Protein AF-A0A971G4X7-F1 (afdb_monomer_lite)

Secondary structure (DSSP, 8-state):
--EEE-TTS-EEE--SSS----PPPPHHHHHHHHHHTS-------HHHHHHHHHHHHHH---EEEE-TTS-EEEESS-PEE-SSSEE-SS-EEEGGGG-S--GGG--TT-SS-EEHHHHHHHHT--TT-STTS-EETTT-PPPBT--EEEEETTEEEEEEE-TTS-EEETTS-EES-EEEEEEPPPPPP-----

Structure (mmCIF, N/CA/C/O backbone):
data_AF-A0A971G4X7-F1
#
_entry.id   AF-A0A971G4X7-F1
#
loop_
_atom_site.group_PDB
_atom_site.id
_atom_site.type_symbol
_atom_site.label_atom_id
_atom_site.label_alt_id
_atom_site.label_comp_id
_ato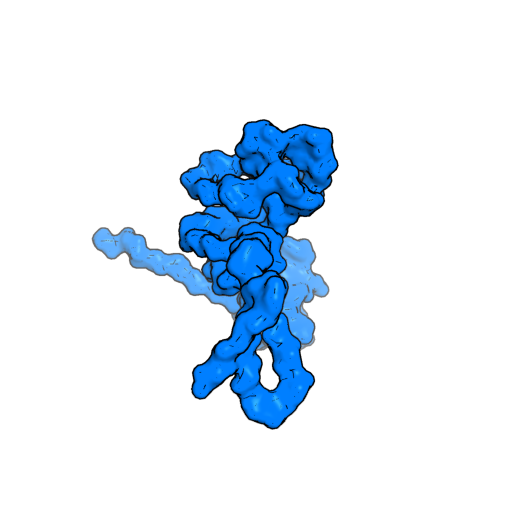m_site.label_asym_id
_atom_site.label_entity_id
_atom_site.label_seq_id
_atom_site.pdbx_PDB_ins_code
_atom_site.Cartn_x
_atom_site.Cartn_y
_atom_site.Cartn_z
_atom_site.occupancy
_atom_site.B_iso_or_equiv
_atom_site.auth_seq_id
_atom_site.auth_comp_id
_atom_site.auth_asym_id
_atom_site.auth_atom_id
_atom_site.pdbx_PDB_model_num
ATOM 1 N N . MET A 1 1 ? -50.619 8.831 -12.452 1.00 45.66 1 MET A N 1
ATOM 2 C CA . MET A 1 1 ? -49.423 8.294 -11.766 1.00 45.66 1 MET A CA 1
ATOM 3 C C . MET A 1 1 ? -49.951 7.969 -10.399 1.00 45.66 1 MET A C 1
ATOM 5 O O . MET A 1 1 ? -50.239 8.897 -9.652 1.00 45.66 1 MET A O 1
ATOM 9 N N . ASP A 1 2 ? -50.239 6.698 -10.156 1.00 36.94 2 ASP A N 1
ATOM 10 C CA . ASP A 1 2 ? -51.142 6.346 -9.068 1.00 36.94 2 ASP A CA 1
ATOM 11 C C . ASP A 1 2 ? -50.342 5.594 -8.009 1.00 36.94 2 ASP A C 1
ATOM 13 O O . ASP A 1 2 ? -49.726 4.563 -8.291 1.00 36.94 2 ASP A O 1
ATOM 17 N N . TYR A 1 3 ? -50.300 6.185 -6.818 1.00 39.28 3 TYR A N 1
ATOM 18 C CA . TYR A 1 3 ? -49.652 5.643 -5.632 1.00 39.28 3 TYR A CA 1
ATOM 19 C C . TYR A 1 3 ? -50.724 4.989 -4.777 1.00 39.28 3 TYR A C 1
ATOM 21 O O . TYR A 1 3 ? -51.774 5.590 -4.541 1.00 39.28 3 TYR A O 1
ATOM 29 N N . TYR A 1 4 ? -50.450 3.792 -4.273 1.00 46.03 4 TYR A N 1
ATOM 30 C CA . TYR A 1 4 ? -51.310 3.176 -3.273 1.00 46.03 4 TYR A CA 1
ATOM 31 C C . TYR A 1 4 ? -50.449 2.629 -2.140 1.00 46.03 4 TYR A C 1
ATOM 33 O O . TYR A 1 4 ? -49.376 2.065 -2.374 1.00 46.03 4 TYR A O 1
ATOM 41 N N . LEU A 1 5 ? -50.936 2.839 -0.922 1.00 35.22 5 LEU A N 1
ATOM 42 C CA . LEU A 1 5 ? -50.384 2.302 0.314 1.00 35.22 5 LEU A CA 1
ATOM 43 C C . LEU A 1 5 ? -51.065 0.965 0.597 1.00 35.22 5 LEU A C 1
ATOM 45 O O . LEU A 1 5 ? -52.284 0.857 0.457 1.00 35.22 5 LEU A O 1
ATOM 49 N N . THR A 1 6 ? -50.294 -0.045 0.984 1.00 50.28 6 THR A N 1
ATOM 50 C CA . THR A 1 6 ? -50.858 -1.266 1.571 1.00 50.28 6 THR A CA 1
ATOM 51 C C . THR A 1 6 ? -50.938 -1.120 3.091 1.00 50.28 6 THR A C 1
ATOM 53 O O . THR A 1 6 ? -50.237 -0.294 3.677 1.00 50.28 6 THR A O 1
ATOM 56 N N . ASP A 1 7 ? -51.768 -1.939 3.745 1.00 42.44 7 ASP A N 1
ATOM 57 C CA . ASP A 1 7 ? -52.032 -1.883 5.197 1.00 42.44 7 ASP A CA 1
ATOM 58 C C . ASP A 1 7 ? -50.783 -2.090 6.090 1.00 42.44 7 ASP A C 1
ATOM 60 O O . ASP A 1 7 ? -50.856 -1.917 7.304 1.00 42.44 7 ASP A O 1
ATOM 64 N N . GLY A 1 8 ? -49.629 -2.433 5.502 1.00 48.72 8 GLY A N 1
ATOM 65 C CA . GLY A 1 8 ? -48.328 -2.526 6.175 1.00 48.72 8 GLY A CA 1
ATOM 66 C C . GLY A 1 8 ? -47.447 -1.270 6.092 1.00 48.72 8 GLY A C 1
ATOM 67 O O . GLY A 1 8 ? -46.357 -1.281 6.651 1.00 48.72 8 GLY A O 1
ATOM 68 N N . GLY A 1 9 ? -47.883 -0.203 5.410 1.00 44.03 9 GLY A N 1
ATOM 69 C CA . GLY A 1 9 ? -47.123 1.049 5.267 1.00 44.03 9 GLY A CA 1
ATOM 70 C C . GLY A 1 9 ? -46.172 1.113 4.064 1.00 44.03 9 GLY A C 1
ATOM 71 O O . GLY A 1 9 ? -45.509 2.131 3.870 1.00 44.03 9 GLY A O 1
ATOM 72 N N . ASP A 1 10 ? -46.139 0.077 3.224 1.00 40.72 10 ASP A N 1
ATOM 73 C CA . ASP A 1 10 ? -45.293 0.048 2.031 1.00 40.72 10 ASP A CA 1
ATOM 74 C C . ASP A 1 10 ? -45.951 0.789 0.856 1.00 40.72 10 ASP A C 1
ATOM 76 O O . ASP A 1 10 ? -47.128 0.590 0.533 1.00 40.72 10 ASP A O 1
ATOM 80 N N . MET A 1 11 ? -45.165 1.634 0.183 1.00 37.88 11 MET A N 1
ATOM 81 C CA . MET A 1 11 ? -45.590 2.444 -0.959 1.00 37.88 11 MET A CA 1
ATOM 82 C C . MET A 1 11 ? -45.021 1.863 -2.259 1.00 37.88 11 MET A C 1
ATOM 84 O O . MET A 1 11 ? -43.808 1.720 -2.403 1.00 37.88 11 MET A O 1
ATOM 88 N N . PHE A 1 12 ? -45.891 1.544 -3.224 1.00 43.78 12 PHE A N 1
ATOM 89 C CA . PHE A 1 12 ? -45.495 0.932 -4.499 1.00 43.78 12 PHE A CA 1
ATOM 90 C C . PHE A 1 12 ? -45.880 1.789 -5.713 1.00 43.78 12 PHE A C 1
ATOM 92 O O . PHE A 1 12 ? -46.968 2.362 -5.775 1.00 43.78 12 PHE A O 1
ATOM 99 N N . LEU A 1 13 ? -44.996 1.815 -6.718 1.00 38.84 13 LEU A N 1
ATOM 100 C CA . LEU A 1 13 ? -45.222 2.420 -8.035 1.00 38.84 13 LEU A CA 1
ATOM 101 C C . LEU A 1 13 ? -45.639 1.348 -9.051 1.00 38.84 13 LEU A C 1
ATOM 103 O O . LEU A 1 13 ? -44.907 0.385 -9.282 1.00 38.84 13 LEU A O 1
ATOM 107 N N . ARG A 1 14 ? -46.780 1.534 -9.725 1.00 39.34 14 ARG A N 1
ATOM 108 C CA . ARG A 1 14 ? -47.128 0.748 -10.921 1.00 39.34 14 ARG A CA 1
ATOM 109 C C . ARG A 1 14 ? -46.607 1.452 -12.176 1.00 39.34 14 ARG A C 1
ATOM 111 O O . ARG A 1 14 ? -47.155 2.475 -12.576 1.00 39.34 14 ARG A O 1
ATOM 118 N N . TYR A 1 15 ? -45.601 0.869 -12.829 1.00 35.56 15 TYR A N 1
ATOM 119 C CA . TYR A 1 15 ? -45.271 1.171 -14.226 1.00 35.56 15 TYR A CA 1
ATOM 120 C C . TYR A 1 15 ? -45.733 0.024 -15.129 1.00 35.56 15 TYR A C 1
ATOM 122 O O . TYR A 1 15 ? -45.578 -1.152 -14.802 1.00 35.56 15 TYR A O 1
ATOM 130 N N . GLY A 1 16 ? -46.369 0.384 -16.244 1.00 37.78 16 GLY A N 1
ATOM 131 C CA . GLY A 1 16 ? -46.977 -0.544 -17.190 1.00 37.78 16 GLY A CA 1
ATOM 132 C C . GLY A 1 16 ? -45.985 -1.517 -17.835 1.00 37.78 16 GLY A C 1
ATOM 133 O O . GLY A 1 16 ? -44.851 -1.169 -18.147 1.00 37.78 16 GLY A O 1
ATOM 134 N N . THR A 1 17 ? -46.499 -2.734 -18.044 1.00 41.03 17 THR A N 1
ATOM 135 C CA . THR A 1 17 ? -45.993 -3.845 -18.873 1.00 41.03 17 THR A CA 1
ATOM 136 C C . THR A 1 17 ? -44.634 -4.448 -18.518 1.00 41.03 17 THR A C 1
ATOM 138 O O . THR A 1 17 ? -43.780 -4.628 -19.374 1.00 41.03 17 THR A O 1
ATOM 141 N N . ALA A 1 18 ? -44.477 -4.860 -17.264 1.00 38.00 18 ALA A N 1
ATOM 142 C CA . ALA A 1 18 ? -43.989 -6.189 -16.878 1.00 38.00 18 ALA A CA 1
ATOM 143 C C . ALA A 1 18 ? -44.116 -6.290 -15.355 1.00 38.00 18 ALA A C 1
ATOM 145 O O . ALA A 1 18 ? -43.752 -5.352 -14.653 1.00 38.00 18 ALA A O 1
ATOM 146 N N . ASN A 1 19 ? -44.623 -7.409 -14.834 1.00 40.12 19 ASN A N 1
ATOM 147 C CA . ASN A 1 19 ? -44.675 -7.682 -13.394 1.00 40.12 19 ASN A CA 1
ATOM 148 C C . ASN A 1 19 ? -43.250 -7.829 -12.820 1.00 40.12 19 ASN A C 1
ATOM 150 O O . ASN A 1 19 ? -42.798 -8.933 -12.535 1.00 40.12 19 ASN A O 1
ATOM 154 N N . LYS A 1 20 ? -42.526 -6.722 -12.660 1.00 38.62 20 LYS A N 1
ATOM 155 C CA . LYS A 1 20 ? -41.380 -6.616 -11.761 1.00 38.62 20 LYS A CA 1
ATOM 156 C C . LYS A 1 20 ? -41.824 -5.764 -10.586 1.00 38.62 20 LYS A C 1
ATOM 158 O O . LYS A 1 20 ? -41.821 -4.540 -10.646 1.00 38.62 20 LYS A O 1
ATOM 163 N N . THR A 1 21 ? -42.247 -6.435 -9.526 1.00 35.88 21 THR A N 1
ATOM 164 C CA . THR A 1 21 ? -42.371 -5.845 -8.196 1.00 35.88 21 THR A CA 1
ATOM 165 C C . THR A 1 21 ? -40.978 -5.398 -7.764 1.00 35.88 21 THR A C 1
ATOM 167 O O . THR A 1 21 ? -40.143 -6.215 -7.387 1.00 35.88 21 THR A O 1
ATOM 170 N N . VAL A 1 22 ? -40.693 -4.102 -7.878 1.00 41.09 22 VAL A N 1
ATOM 171 C CA . VAL A 1 22 ? -39.488 -3.505 -7.298 1.00 41.09 22 VAL A CA 1
ATOM 172 C C . VAL A 1 22 ? -39.852 -3.104 -5.875 1.00 41.09 22 VAL A C 1
ATOM 174 O O . VAL A 1 22 ? -40.684 -2.221 -5.673 1.00 41.09 22 VAL A O 1
ATOM 177 N N . ARG A 1 23 ? -39.285 -3.798 -4.886 1.00 42.28 23 ARG A N 1
ATOM 178 C CA . ARG A 1 23 ? -39.417 -3.417 -3.477 1.00 42.28 23 ARG A CA 1
ATOM 179 C C . ARG A 1 23 ? -38.621 -2.126 -3.280 1.00 42.28 23 ARG A C 1
ATOM 181 O O . ARG A 1 23 ? -37.425 -2.106 -3.566 1.00 42.28 23 ARG A O 1
ATOM 188 N N . MET A 1 24 ? -39.279 -1.048 -2.864 1.00 42.00 24 MET A N 1
ATOM 189 C CA . MET A 1 24 ? -38.578 0.163 -2.442 1.00 42.00 24 MET A CA 1
ATOM 190 C C . MET A 1 24 ? -37.960 -0.131 -1.073 1.00 42.00 24 MET A C 1
ATOM 192 O O . MET A 1 24 ? -38.686 -0.485 -0.150 1.00 42.00 24 MET A O 1
ATOM 196 N N . ALA A 1 25 ? -36.632 -0.074 -0.965 1.00 45.88 25 ALA A N 1
ATOM 197 C CA . ALA A 1 25 ? -35.942 -0.261 0.311 1.00 45.88 25 ALA A CA 1
ATOM 198 C C . ALA A 1 25 ? -36.354 0.847 1.295 1.00 45.88 25 ALA A C 1
ATOM 200 O O . ALA A 1 25 ? -36.496 2.007 0.891 1.00 45.88 25 ALA A O 1
ATOM 201 N N . HIS A 1 26 ? -36.552 0.496 2.568 1.00 48.12 26 HIS A N 1
ATOM 202 C CA . HIS A 1 26 ? -36.865 1.479 3.609 1.00 48.12 26 HIS A CA 1
ATOM 203 C C . HIS A 1 26 ? -35.695 2.452 3.798 1.00 48.12 26 HIS A C 1
ATOM 205 O O . HIS A 1 26 ? -34.537 2.083 3.612 1.00 48.12 26 HIS A O 1
ATOM 211 N N . ALA A 1 27 ? -35.984 3.692 4.209 1.00 42.19 27 ALA A N 1
ATOM 212 C CA . ALA A 1 27 ? -34.956 4.706 4.457 1.00 42.19 27 ALA A CA 1
ATOM 213 C C . ALA A 1 27 ? -33.863 4.205 5.417 1.00 42.19 27 ALA A C 1
ATOM 215 O O . ALA A 1 27 ? -32.690 4.482 5.193 1.00 42.19 27 ALA A O 1
ATOM 216 N N . ASP A 1 28 ? -34.235 3.398 6.410 1.00 40.03 28 ASP A N 1
ATOM 217 C CA . ASP A 1 28 ? -33.303 2.834 7.385 1.00 40.03 28 ASP A CA 1
ATOM 218 C C . ASP A 1 28 ? -32.416 1.736 6.781 1.00 40.03 28 ASP A C 1
ATOM 220 O O . ASP A 1 28 ? -31.230 1.693 7.076 1.00 40.03 28 ASP A O 1
ATOM 224 N N . GLU A 1 29 ? -32.937 0.911 5.866 1.00 42.66 29 GLU A N 1
ATOM 225 C CA . GLU A 1 29 ? -32.141 -0.074 5.113 1.00 42.66 29 GLU A CA 1
ATOM 226 C C . GLU A 1 29 ? -31.193 0.615 4.120 1.00 42.66 29 GLU A C 1
ATOM 228 O O . GLU A 1 29 ? -30.086 0.143 3.872 1.00 42.66 29 GLU A O 1
ATOM 233 N N . VAL A 1 30 ? -31.603 1.760 3.563 1.00 45.56 30 VAL A N 1
ATOM 234 C CA . VAL A 1 30 ? -30.756 2.595 2.701 1.00 45.56 30 VAL A CA 1
ATOM 235 C C . VAL A 1 30 ? -29.665 3.285 3.519 1.00 45.56 30 VAL A C 1
ATOM 237 O O . VAL A 1 30 ? -28.519 3.320 3.083 1.00 45.56 30 VAL A O 1
ATOM 240 N N . ILE A 1 31 ? -29.986 3.801 4.707 1.00 43.78 31 ILE A N 1
ATOM 241 C CA . ILE A 1 31 ? -29.017 4.418 5.621 1.00 43.78 31 ILE A CA 1
ATOM 242 C C . ILE A 1 31 ? -28.040 3.365 6.151 1.00 43.78 31 ILE A C 1
ATOM 244 O O . ILE A 1 31 ? -26.836 3.596 6.113 1.00 43.78 31 ILE A O 1
ATOM 248 N N . ASP A 1 32 ? -28.521 2.191 6.555 1.00 42.38 32 ASP A N 1
ATOM 249 C CA . ASP A 1 32 ? -27.686 1.063 6.969 1.00 42.38 32 ASP A CA 1
ATOM 250 C C . ASP A 1 32 ? -26.797 0.581 5.813 1.00 42.38 32 ASP A C 1
ATOM 252 O O . ASP A 1 32 ? -25.598 0.413 5.989 1.00 42.38 32 ASP A O 1
ATOM 256 N N . ALA A 1 33 ? -27.308 0.504 4.581 1.00 42.12 33 ALA A N 1
ATOM 257 C CA . ALA A 1 33 ? -26.494 0.205 3.400 1.00 42.12 33 ALA A CA 1
ATOM 258 C C . ALA A 1 33 ? -25.455 1.301 3.074 1.00 42.12 33 ALA A C 1
ATOM 260 O O . ALA A 1 33 ? -24.359 0.981 2.604 1.00 42.12 33 ALA A O 1
ATOM 261 N N . ILE A 1 34 ? -25.759 2.577 3.340 1.00 40.50 34 ILE A N 1
ATOM 262 C CA . ILE A 1 34 ? -24.825 3.709 3.198 1.00 40.50 34 ILE A CA 1
ATOM 263 C C . ILE A 1 34 ? -23.730 3.653 4.271 1.00 40.50 34 ILE A C 1
ATOM 265 O O . ILE A 1 34 ? -22.564 3.900 3.968 1.00 40.50 34 ILE A O 1
ATOM 269 N N . ILE A 1 35 ? -24.089 3.318 5.511 1.00 41.00 35 ILE A N 1
ATOM 270 C CA . ILE A 1 35 ? -23.164 3.263 6.649 1.00 41.00 35 ILE A CA 1
ATOM 271 C C . ILE A 1 35 ? -22.341 1.961 6.626 1.00 41.00 35 ILE A C 1
ATOM 273 O O . ILE A 1 35 ? -21.151 1.973 6.950 1.00 41.00 35 ILE A O 1
ATOM 277 N N . HIS A 1 36 ? -22.931 0.840 6.201 1.00 42.59 36 HIS A N 1
ATOM 278 C CA . HIS A 1 36 ? -22.363 -0.499 6.369 1.00 42.59 36 HIS A CA 1
ATOM 279 C C . HIS A 1 36 ? -21.965 -1.228 5.079 1.00 42.59 36 HIS A C 1
ATOM 281 O O . HIS A 1 36 ? -21.034 -2.032 5.159 1.00 42.59 36 HIS A O 1
ATOM 287 N N . GLY A 1 37 ? -22.486 -0.886 3.892 1.00 49.00 37 GLY A N 1
ATOM 288 C CA . GLY A 1 37 ? -21.835 -1.258 2.628 1.00 49.00 37 GLY A CA 1
ATOM 289 C C . GLY A 1 37 ? -22.717 -1.808 1.509 1.00 49.00 37 GLY A C 1
ATOM 290 O O . GLY A 1 37 ? -22.726 -3.008 1.248 1.00 49.00 37 GLY A O 1
ATOM 291 N N . ILE A 1 38 ? -23.245 -0.905 0.684 1.00 38.34 38 ILE A N 1
ATOM 292 C CA . ILE A 1 38 ? -23.284 -1.110 -0.768 1.00 38.34 38 ILE A CA 1
ATOM 293 C C . ILE A 1 38 ? -22.241 -0.162 -1.373 1.00 38.34 38 ILE A C 1
ATOM 295 O O . ILE A 1 38 ? -22.460 1.034 -1.548 1.00 38.34 38 ILE A O 1
ATOM 299 N N . THR A 1 39 ? -21.062 -0.729 -1.650 1.00 35.84 39 THR A N 1
ATOM 300 C CA . THR A 1 39 ? -19.833 -0.079 -2.154 1.00 35.84 39 THR A CA 1
ATOM 301 C C . THR A 1 39 ? -19.212 0.965 -1.221 1.00 35.84 39 THR A C 1
ATOM 303 O O . THR A 1 39 ? -19.233 2.167 -1.476 1.00 35.84 39 THR A O 1
ATOM 306 N N . ARG A 1 40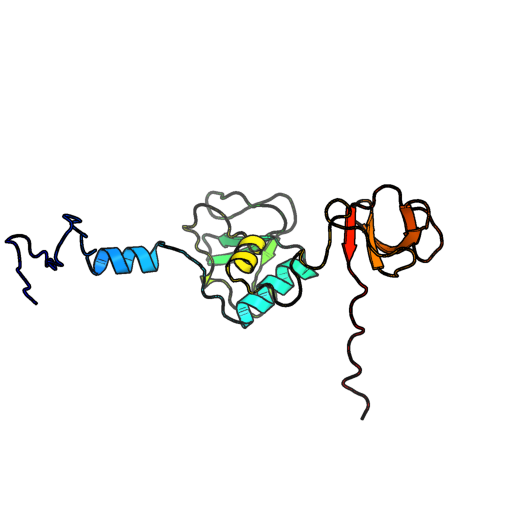 ? -18.533 0.479 -0.175 1.00 40.53 40 ARG A N 1
ATOM 307 C CA . ARG A 1 40 ? -17.457 1.220 0.496 1.00 40.53 40 ARG A CA 1
ATOM 308 C C . ARG A 1 40 ? -16.316 1.488 -0.499 1.00 40.53 40 ARG A C 1
ATOM 310 O O . ARG A 1 40 ? -15.317 0.783 -0.500 1.00 40.53 40 ARG A O 1
ATOM 317 N N . ARG A 1 41 ? -16.431 2.511 -1.343 1.00 44.38 41 ARG A N 1
ATOM 318 C CA . ARG A 1 41 ? -15.243 3.313 -1.648 1.00 44.38 41 ARG A CA 1
ATOM 319 C C . ARG A 1 41 ? -15.184 4.325 -0.517 1.00 44.38 41 ARG A C 1
ATOM 321 O O . ARG A 1 41 ? -16.092 5.158 -0.457 1.00 44.38 41 ARG A O 1
ATOM 328 N N . PRO A 1 42 ? -14.203 4.278 0.399 1.00 48.25 42 PRO A N 1
ATOM 329 C CA . PRO A 1 42 ? -13.948 5.452 1.211 1.00 48.25 42 PRO A CA 1
ATOM 330 C C . PRO A 1 42 ? -13.780 6.600 0.214 1.00 48.25 42 PRO A C 1
ATOM 332 O O . PRO A 1 42 ? -12.958 6.505 -0.701 1.00 48.25 42 PRO A O 1
ATOM 335 N N . ARG A 1 43 ? -14.610 7.644 0.302 1.00 59.78 43 ARG A N 1
ATOM 336 C CA . ARG A 1 43 ? -14.301 8.889 -0.403 1.00 59.78 43 ARG A CA 1
ATOM 337 C C . ARG A 1 43 ? -13.085 9.453 0.312 1.00 59.78 43 ARG A C 1
ATOM 339 O O . ARG A 1 43 ? -13.231 10.192 1.277 1.00 59.78 43 ARG A O 1
ATOM 346 N N . LEU A 1 44 ? -11.911 8.993 -0.104 1.00 75.00 44 LEU A N 1
ATOM 347 C CA . LEU A 1 44 ? -10.653 9.492 0.408 1.00 75.00 44 LEU A CA 1
ATOM 348 C C . LEU A 1 44 ? -10.566 10.970 0.045 1.00 75.00 44 LEU A C 1
ATOM 350 O O . LEU A 1 44 ? -10.872 11.354 -1.089 1.00 75.00 44 LEU A O 1
ATOM 354 N N . THR A 1 45 ? -10.161 11.792 1.003 1.00 81.88 45 THR A N 1
ATOM 355 C CA . THR A 1 45 ? -9.758 13.164 0.697 1.00 81.88 45 THR A CA 1
ATOM 356 C C . THR A 1 45 ? -8.428 13.150 -0.063 1.00 81.88 45 THR A C 1
ATOM 358 O O . THR A 1 45 ? -7.686 12.168 -0.007 1.00 81.88 45 THR A O 1
ATOM 361 N N . GLU A 1 46 ? -8.100 14.234 -0.768 1.00 74.31 46 GLU A N 1
ATOM 362 C CA . GLU A 1 46 ? -6.806 14.369 -1.462 1.00 74.31 46 GLU A CA 1
ATOM 363 C C . GLU A 1 46 ? -5.624 14.215 -0.493 1.00 74.31 46 GLU A C 1
ATOM 365 O O . GLU A 1 46 ? -4.662 13.511 -0.784 1.00 74.31 46 GLU A O 1
ATOM 370 N N . GLU A 1 47 ? -5.736 14.763 0.717 1.00 79.56 47 GLU A N 1
ATOM 371 C CA . GLU A 1 47 ? -4.725 14.605 1.769 1.00 79.56 47 GLU A CA 1
ATOM 372 C C . GLU A 1 47 ? -4.546 13.137 2.185 1.00 79.56 47 GLU A C 1
ATOM 374 O O . GLU A 1 47 ? -3.420 12.660 2.328 1.00 79.56 47 GLU A O 1
ATOM 379 N N . GLN A 1 48 ? -5.646 12.391 2.339 1.00 86.25 48 GLN A N 1
ATOM 380 C CA . GLN A 1 48 ? -5.593 10.962 2.656 1.00 86.25 48 GLN A CA 1
ATOM 381 C C . GLN A 1 48 ? -4.980 10.160 1.510 1.00 86.25 48 GLN A C 1
ATOM 383 O O . GLN A 1 48 ? -4.187 9.255 1.753 1.00 86.25 48 GLN A O 1
ATOM 388 N N . ILE A 1 49 ? -5.302 10.512 0.265 1.00 82.44 49 ILE A N 1
ATOM 389 C CA . ILE A 1 49 ? -4.689 9.923 -0.926 1.00 82.44 49 ILE A CA 1
ATOM 390 C C . ILE A 1 49 ? -3.175 10.142 -0.906 1.00 82.44 49 ILE A C 1
ATOM 392 O O . ILE A 1 49 ? -2.425 9.178 -1.049 1.00 82.44 49 ILE A O 1
ATOM 396 N N . LEU A 1 50 ? -2.712 11.373 -0.683 1.00 82.50 50 LEU A N 1
ATOM 397 C CA . LEU A 1 50 ? -1.286 11.702 -0.616 1.00 82.50 50 LEU A CA 1
ATOM 398 C C . LEU A 1 50 ? -0.579 10.942 0.512 1.00 82.50 50 LEU A C 1
ATOM 400 O O . LEU A 1 50 ? 0.473 10.343 0.286 1.00 82.50 50 LEU A O 1
ATOM 404 N N . ALA A 1 51 ? -1.174 10.903 1.706 1.00 85.19 51 ALA A N 1
ATOM 405 C CA . ALA A 1 51 ? -0.604 10.210 2.858 1.00 85.19 51 ALA A CA 1
ATOM 406 C C . ALA A 1 51 ? -0.494 8.697 2.628 1.00 85.19 51 ALA A C 1
ATOM 408 O O . ALA A 1 51 ? 0.555 8.102 2.874 1.00 85.19 51 ALA A O 1
ATOM 409 N N . LEU A 1 52 ? -1.553 8.069 2.116 1.00 87.69 52 LEU A N 1
ATOM 410 C CA . LEU A 1 52 ? -1.560 6.639 1.820 1.00 87.69 52 LEU A CA 1
ATOM 411 C C . LEU A 1 52 ? -0.603 6.297 0.666 1.00 87.69 52 LEU A C 1
ATOM 413 O O . LEU A 1 52 ? 0.134 5.316 0.764 1.00 87.69 52 LEU A O 1
ATOM 417 N N . ASN A 1 53 ? -0.540 7.125 -0.382 1.00 85.44 53 ASN A N 1
ATOM 418 C CA . ASN A 1 53 ? 0.443 6.974 -1.459 1.00 85.44 53 ASN A CA 1
ATOM 419 C C . ASN A 1 53 ? 1.877 7.053 -0.928 1.00 85.44 53 ASN A C 1
ATOM 421 O O . ASN A 1 53 ? 2.708 6.214 -1.271 1.00 85.44 53 ASN A O 1
ATOM 425 N N . ALA A 1 54 ? 2.175 8.018 -0.058 1.00 82.81 54 ALA A N 1
ATOM 426 C CA . ALA A 1 54 ? 3.491 8.156 0.550 1.00 82.81 54 ALA A CA 1
ATOM 427 C C . ALA A 1 54 ? 3.839 6.963 1.463 1.00 82.81 54 ALA A C 1
ATOM 429 O O . ALA A 1 54 ? 4.957 6.447 1.388 1.00 82.81 54 ALA A O 1
ATOM 430 N N . ALA A 1 55 ? 2.879 6.477 2.260 1.00 84.81 55 ALA A N 1
ATOM 431 C CA . ALA A 1 55 ? 3.031 5.285 3.099 1.00 84.81 55 ALA A CA 1
ATOM 432 C C . ALA A 1 55 ? 3.414 4.043 2.273 1.00 84.81 55 ALA A C 1
ATOM 434 O O . ALA A 1 55 ? 4.327 3.298 2.641 1.00 84.81 55 ALA A O 1
ATOM 435 N N . VAL A 1 56 ? 2.761 3.854 1.123 1.00 87.19 56 VAL A N 1
ATOM 436 C CA . VAL A 1 56 ? 3.055 2.754 0.196 1.00 87.19 56 VAL A CA 1
ATOM 437 C C . VAL A 1 56 ? 4.405 2.960 -0.496 1.00 87.19 56 VAL A C 1
ATOM 439 O O . VAL A 1 56 ? 5.250 2.067 -0.466 1.00 87.19 56 VAL A O 1
ATOM 442 N N . LYS A 1 57 ? 4.625 4.128 -1.112 1.00 82.31 57 LYS A N 1
ATOM 443 C CA . LYS A 1 57 ? 5.753 4.384 -2.023 1.00 82.31 57 LYS A CA 1
ATOM 444 C C . LYS A 1 57 ? 7.100 4.464 -1.312 1.00 82.31 57 LYS A C 1
ATOM 446 O O . LYS A 1 57 ? 8.073 3.895 -1.797 1.00 82.31 57 LYS A O 1
ATOM 451 N N . TRP A 1 58 ? 7.167 5.162 -0.182 1.00 79.44 58 TRP A N 1
ATOM 452 C CA . TRP A 1 58 ? 8.440 5.456 0.483 1.00 79.44 58 TRP A CA 1
ATOM 453 C C . TRP A 1 58 ? 8.781 4.459 1.585 1.00 79.44 58 TRP A C 1
ATOM 455 O O . TRP A 1 58 ? 9.954 4.201 1.840 1.00 79.44 58 TRP A O 1
ATOM 465 N N . PHE A 1 59 ? 7.763 3.876 2.218 1.00 78.00 59 PHE A N 1
ATOM 466 C CA . PHE A 1 59 ? 7.946 3.031 3.399 1.00 78.00 59 PHE A CA 1
ATOM 467 C C . PHE A 1 59 ? 7.508 1.574 3.188 1.00 78.00 59 PHE A C 1
ATOM 469 O O . PHE A 1 59 ? 7.760 0.720 4.043 1.00 78.00 59 PHE A O 1
ATOM 476 N N . GLY A 1 60 ? 6.875 1.262 2.052 1.00 83.44 60 GLY A N 1
ATOM 477 C CA . GLY A 1 60 ? 6.441 -0.093 1.715 1.00 83.44 60 GLY A CA 1
ATOM 478 C C . GLY A 1 60 ? 5.279 -0.605 2.569 1.00 83.44 60 GLY A C 1
ATOM 479 O O . GLY A 1 60 ? 5.075 -1.819 2.648 1.00 83.44 60 GLY A O 1
ATOM 480 N N . PHE A 1 61 ? 4.532 0.283 3.230 1.00 89.31 61 PHE A N 1
ATOM 481 C CA . PHE A 1 61 ? 3.372 -0.110 4.021 1.00 89.31 61 PHE A CA 1
ATOM 482 C C . PHE A 1 61 ? 2.204 -0.488 3.116 1.00 89.31 61 PHE A C 1
ATOM 484 O O . PHE A 1 61 ? 1.896 0.201 2.150 1.00 89.31 61 PHE A O 1
ATOM 491 N N . LYS A 1 62 ? 1.545 -1.597 3.439 1.00 91.38 62 LYS A N 1
ATOM 492 C CA . LYS A 1 62 ? 0.432 -2.150 2.654 1.00 91.38 62 LYS A CA 1
ATOM 493 C C . LYS A 1 62 ? -0.865 -2.201 3.445 1.00 91.38 62 LYS A C 1
ATOM 495 O O . LYS A 1 62 ? -1.933 -2.268 2.849 1.00 91.38 62 LYS A O 1
ATOM 500 N N . TRP A 1 63 ? -0.763 -2.155 4.769 1.00 94.19 63 TRP A N 1
ATOM 501 C CA . TRP A 1 63 ? -1.882 -2.376 5.668 1.00 94.19 63 TRP A CA 1
ATOM 502 C C . TRP A 1 63 ? -2.010 -1.232 6.660 1.00 94.19 63 TRP A C 1
ATOM 504 O O . TRP A 1 63 ? -1.002 -0.732 7.161 1.00 94.19 63 TRP A O 1
ATOM 514 N N . LEU A 1 64 ? -3.248 -0.848 6.950 1.00 94.44 64 LEU A N 1
ATOM 515 C CA . LEU A 1 64 ? -3.602 0.124 7.977 1.00 94.44 64 LEU A CA 1
ATOM 516 C C . LEU A 1 64 ? -4.565 -0.537 8.965 1.00 94.44 64 LEU A C 1
ATOM 518 O O . LEU A 1 64 ? -5.486 -1.248 8.562 1.00 94.44 64 LEU A O 1
ATOM 522 N N . VAL A 1 65 ? -4.349 -0.313 10.256 1.00 94.12 65 VAL A N 1
ATOM 523 C CA . VAL A 1 65 ? -5.181 -0.865 11.333 1.00 94.12 65 VAL A CA 1
ATOM 524 C C . VAL A 1 65 ? -5.391 0.151 12.439 1.00 94.12 65 VAL A C 1
ATOM 526 O O . VAL A 1 65 ? -4.573 1.053 12.615 1.00 94.12 65 VAL A O 1
ATOM 529 N N . LYS A 1 66 ? -6.462 -0.039 13.210 1.00 93.75 66 LYS A N 1
ATOM 530 C CA . LYS A 1 66 ? -6.685 0.640 14.484 1.00 93.75 66 LYS A CA 1
ATOM 531 C C . LYS A 1 66 ? -6.732 -0.388 15.609 1.00 93.75 66 LYS A C 1
ATOM 533 O O . LYS A 1 66 ? -7.504 -1.346 15.539 1.00 93.75 66 LYS A O 1
ATOM 538 N 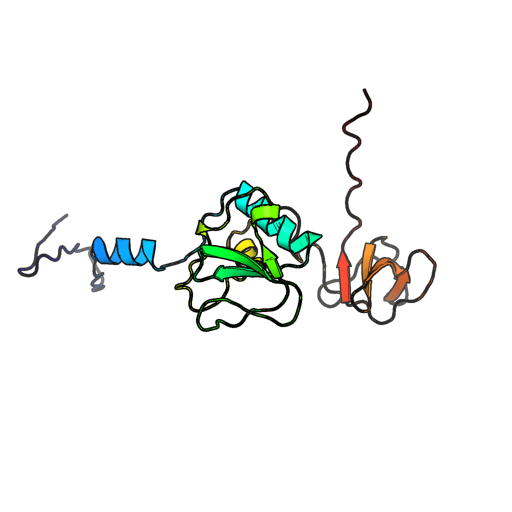N . ASP A 1 67 ? -5.896 -0.190 16.618 1.00 92.12 67 ASP A N 1
ATOM 539 C CA . ASP A 1 67 ? -5.855 -0.995 17.835 1.00 92.12 67 ASP A CA 1
ATOM 540 C C . ASP A 1 67 ? -6.988 -0.612 18.793 1.00 92.12 67 ASP A C 1
ATOM 542 O O . ASP A 1 67 ? -7.594 0.453 18.691 1.00 92.12 67 ASP A O 1
ATOM 546 N N . LYS A 1 68 ? -7.257 -1.466 19.786 1.00 91.06 68 LYS A N 1
ATOM 547 C CA . LYS A 1 68 ? -8.296 -1.215 20.799 1.00 91.06 68 LYS A CA 1
ATOM 548 C C . LYS A 1 68 ? -8.006 0.014 21.672 1.00 91.06 68 LYS A C 1
ATOM 550 O O . LYS A 1 68 ? -8.910 0.536 22.312 1.00 91.06 68 LYS A O 1
ATOM 555 N N . CYS A 1 69 ? -6.750 0.460 21.721 1.00 90.25 69 CYS A N 1
ATOM 556 C CA . CYS A 1 69 ? -6.326 1.688 22.394 1.00 90.25 69 CYS A CA 1
ATOM 557 C C . CYS A 1 69 ? -6.442 2.944 21.513 1.00 90.25 69 CYS A C 1
ATOM 559 O O . CYS A 1 69 ? -5.845 3.961 21.849 1.00 90.25 69 CYS A O 1
ATOM 561 N N . GLU A 1 70 ? -7.167 2.871 20.392 1.00 89.00 70 GLU A N 1
ATOM 562 C CA . GLU A 1 70 ? -7.346 3.944 19.399 1.00 89.00 70 GLU A CA 1
ATOM 563 C C . GLU A 1 70 ? -6.076 4.337 18.624 1.00 89.00 70 GLU A C 1
ATOM 565 O O . GLU A 1 70 ? -6.115 5.229 17.778 1.00 89.00 70 GLU A O 1
ATOM 570 N N . SER A 1 71 ? -4.956 3.644 18.844 1.00 89.31 71 SER A N 1
ATOM 571 C CA . SER A 1 71 ? -3.734 3.835 18.060 1.00 89.31 71 SER A CA 1
ATOM 572 C C . SER A 1 71 ? -3.915 3.322 16.637 1.00 89.31 71 SER A C 1
ATOM 574 O O . SER A 1 71 ? -4.451 2.234 16.423 1.00 89.31 71 SER A O 1
ATOM 576 N N . VAL A 1 72 ? -3.440 4.096 15.664 1.00 91.88 72 VAL A N 1
ATOM 577 C CA . VAL A 1 72 ? -3.529 3.753 14.244 1.00 91.88 72 VAL A CA 1
ATOM 578 C C . VAL A 1 72 ? -2.130 3.457 13.717 1.00 91.88 72 VAL A C 1
ATOM 580 O O . VAL A 1 72 ? -1.190 4.224 13.943 1.00 91.88 72 VAL A O 1
ATOM 583 N N . CYS A 1 73 ? -1.989 2.326 13.029 1.00 91.12 73 CYS A N 1
ATOM 584 C CA . CYS A 1 73 ? -0.694 1.751 12.681 1.00 91.12 73 CYS A CA 1
ATOM 585 C C . CYS A 1 73 ? -0.647 1.308 11.215 1.00 91.12 73 CYS A C 1
ATOM 587 O O . CYS A 1 73 ? -1.532 0.599 10.734 1.00 91.12 73 CYS A O 1
ATOM 589 N N . PHE A 1 74 ? 0.435 1.666 10.531 1.00 91.38 74 PHE A N 1
ATOM 590 C CA . PHE A 1 74 ? 0.835 1.107 9.249 1.00 91.38 74 PHE A CA 1
ATOM 591 C C . PHE A 1 74 ? 1.637 -0.182 9.429 1.00 91.38 74 PHE A C 1
ATOM 593 O O . PHE A 1 74 ? 2.451 -0.290 10.346 1.00 91.38 74 PHE A O 1
ATOM 600 N N . TRP A 1 75 ? 1.467 -1.129 8.506 1.00 91.50 75 TRP A N 1
ATOM 601 C CA . TRP A 1 75 ? 2.202 -2.393 8.482 1.00 91.50 75 TRP A CA 1
ATOM 602 C C . TRP A 1 75 ? 2.627 -2.788 7.066 1.00 91.50 75 TRP A C 1
ATOM 604 O O . TRP A 1 75 ? 1.883 -2.627 6.096 1.00 91.50 75 TRP A O 1
ATOM 614 N N . GLN A 1 76 ? 3.838 -3.336 6.940 1.00 87.25 76 GLN A N 1
ATOM 615 C CA . GLN A 1 76 ? 4.359 -3.862 5.668 1.00 87.25 76 GLN A CA 1
ATOM 616 C C . GLN A 1 76 ? 3.779 -5.248 5.347 1.00 87.25 76 GLN A C 1
ATOM 618 O O . GLN A 1 76 ? 3.402 -5.531 4.209 1.00 87.25 76 GLN A O 1
ATOM 623 N N . ASN A 1 77 ? 3.669 -6.100 6.369 1.00 88.94 77 ASN A N 1
ATOM 624 C CA . ASN A 1 77 ? 3.097 -7.445 6.285 1.00 88.94 77 ASN A CA 1
ATOM 625 C C . ASN A 1 77 ? 1.676 -7.454 6.849 1.00 88.94 77 ASN A C 1
ATOM 627 O O . ASN A 1 77 ? 1.375 -6.651 7.728 1.00 88.94 77 ASN A O 1
ATOM 631 N N . LYS A 1 78 ? 0.811 -8.349 6.350 1.00 93.75 78 LYS A N 1
ATOM 632 C CA . LYS A 1 78 ? -0.602 -8.393 6.759 1.00 93.75 78 LYS A CA 1
ATOM 633 C C . LYS A 1 78 ? -0.687 -8.729 8.253 1.00 93.75 78 LYS A C 1
ATOM 635 O O . LYS A 1 78 ? -0.252 -9.820 8.625 1.00 93.75 78 LYS A O 1
ATOM 640 N N . PRO A 1 79 ? -1.199 -7.827 9.108 1.00 93.75 79 PRO A N 1
ATOM 641 C CA . PRO A 1 79 ? -1.292 -8.099 10.531 1.00 93.75 79 PRO A CA 1
ATOM 642 C C . PRO A 1 79 ? -2.483 -8.997 10.861 1.00 93.75 79 PRO A C 1
ATOM 644 O O . PRO A 1 79 ? -3.538 -8.940 10.230 1.00 93.75 79 PRO A O 1
ATOM 647 N N . GLU A 1 80 ? -2.309 -9.804 11.899 1.00 93.62 80 GLU A N 1
ATOM 648 C CA . GLU A 1 80 ? -3.346 -10.620 12.516 1.00 93.62 80 GLU A CA 1
ATOM 649 C C . GLU A 1 80 ? -3.920 -9.902 13.734 1.00 93.62 80 GLU A C 1
ATOM 651 O O . GLU A 1 80 ? -3.189 -9.288 14.521 1.00 93.62 80 GLU A O 1
ATOM 656 N N . LYS A 1 81 ? -5.233 -10.019 13.920 1.00 93.75 81 LYS A N 1
ATOM 657 C CA . LYS A 1 81 ? -5.923 -9.449 15.073 1.00 93.75 81 LYS A CA 1
ATOM 658 C C . LYS A 1 81 ? -5.650 -10.287 16.324 1.00 93.75 81 LYS A C 1
ATOM 660 O O . LYS A 1 81 ? -5.862 -11.499 16.330 1.00 93.75 81 LYS A O 1
ATOM 665 N N . ARG A 1 82 ? -5.181 -9.642 17.391 1.00 91.44 82 ARG A N 1
ATOM 666 C CA . ARG A 1 82 ? -5.007 -10.221 18.733 1.00 91.44 82 ARG A CA 1
ATOM 667 C C . ARG A 1 82 ? -6.135 -9.742 19.648 1.00 91.44 82 ARG A C 1
ATOM 669 O O . ARG A 1 82 ? -7.085 -9.116 19.200 1.00 91.44 82 ARG A O 1
ATOM 676 N N . GLU A 1 83 ? -6.045 -10.036 20.941 1.00 91.06 83 GLU A N 1
ATOM 677 C CA . GLU A 1 83 ? -7.084 -9.670 21.914 1.00 91.06 83 GLU A CA 1
ATOM 678 C C . GLU A 1 83 ? -7.323 -8.150 22.005 1.00 91.06 83 GLU A C 1
ATOM 680 O O . GLU A 1 83 ? -8.464 -7.705 22.122 1.00 91.06 83 GLU A O 1
ATOM 685 N N . ASN A 1 84 ? -6.249 -7.352 21.934 1.00 90.75 84 ASN A N 1
ATOM 686 C CA . ASN A 1 84 ? -6.306 -5.899 22.148 1.00 90.75 84 ASN A CA 1
ATOM 687 C C . ASN A 1 84 ? -5.541 -5.068 21.096 1.00 90.75 84 ASN A C 1
ATOM 689 O O . ASN A 1 84 ? -5.564 -3.844 21.170 1.00 90.75 84 ASN A O 1
ATOM 693 N N . HIS A 1 85 ? -4.849 -5.702 20.146 1.00 92.44 85 HIS A N 1
ATOM 694 C CA . HIS A 1 85 ? -4.046 -5.019 19.124 1.00 92.44 85 HIS A CA 1
ATOM 695 C C . HIS A 1 85 ? -3.900 -5.882 17.864 1.00 92.44 85 HIS A C 1
ATOM 697 O O . HIS A 1 85 ? -4.258 -7.060 17.864 1.00 92.44 85 HIS A O 1
ATOM 703 N N . TRP A 1 86 ? -3.346 -5.310 16.805 1.00 93.00 86 TRP A N 1
ATOM 704 C CA . TRP A 1 86 ? -2.958 -5.988 15.573 1.00 93.00 86 TRP A CA 1
ATOM 705 C C . TRP A 1 86 ? -1.448 -6.240 15.549 1.00 93.00 86 TRP A C 1
ATOM 707 O O . TRP A 1 86 ? -0.661 -5.388 15.951 1.00 93.00 86 TRP A O 1
ATOM 717 N N . SER A 1 87 ? -1.021 -7.408 15.067 1.00 89.81 87 SER A N 1
ATOM 718 C CA . SER A 1 87 ? 0.404 -7.768 15.032 1.00 89.81 87 SER A CA 1
ATOM 719 C C . SER A 1 87 ? 0.779 -8.496 13.747 1.00 89.81 87 SER A C 1
ATOM 721 O O . SER A 1 87 ? 0.071 -9.422 13.352 1.00 89.81 87 SER A O 1
ATOM 723 N N . ALA A 1 88 ? 1.927 -8.170 13.159 1.00 86.00 88 ALA A N 1
ATOM 724 C CA . ALA A 1 88 ? 2.558 -8.961 12.104 1.00 86.00 88 ALA A CA 1
ATOM 725 C C . ALA A 1 88 ? 4.037 -9.211 12.429 1.00 86.00 88 ALA A C 1
ATOM 727 O O . ALA A 1 88 ? 4.640 -8.501 13.233 1.00 86.00 88 ALA A O 1
ATOM 728 N N . TYR A 1 89 ? 4.646 -10.186 11.754 1.00 75.81 89 TYR A N 1
ATOM 729 C CA . TYR A 1 89 ? 6.104 -10.258 11.673 1.00 75.81 89 TYR A CA 1
ATOM 730 C C . TYR A 1 89 ? 6.620 -9.082 10.825 1.00 75.81 89 TYR A C 1
ATOM 732 O O . TYR A 1 89 ? 6.102 -8.851 9.734 1.00 75.81 89 TYR A O 1
ATOM 740 N N . GLY A 1 90 ? 7.627 -8.346 11.299 1.00 66.06 90 GLY A N 1
ATOM 741 C CA . GLY A 1 90 ? 8.168 -7.151 10.630 1.00 66.06 90 GLY A CA 1
ATOM 742 C C . GLY A 1 90 ? 7.818 -5.833 11.333 1.00 66.06 90 GLY A C 1
ATOM 743 O O . GLY A 1 90 ? 7.239 -5.832 12.415 1.00 66.06 90 GLY A O 1
ATOM 744 N N . GLY A 1 91 ? 8.226 -4.706 10.741 1.00 69.88 91 GLY A N 1
ATOM 745 C CA . GLY A 1 91 ? 8.043 -3.374 11.325 1.00 69.88 91 GLY A CA 1
ATOM 746 C C . GLY A 1 91 ? 6.653 -2.791 11.059 1.00 69.88 91 GLY A C 1
ATOM 747 O O . GLY A 1 91 ? 6.230 -2.695 9.905 1.00 69.88 91 GLY A O 1
ATOM 748 N N . GLY A 1 92 ? 5.967 -2.387 12.129 1.00 77.00 92 GLY A N 1
AT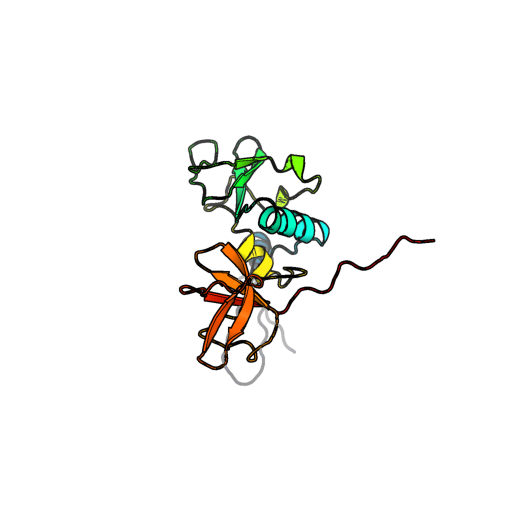OM 749 C CA . GLY A 1 92 ? 4.812 -1.489 12.083 1.00 77.00 92 GLY A CA 1
ATOM 750 C C . GLY A 1 92 ? 5.213 -0.064 12.480 1.00 77.00 92 GLY A C 1
ATOM 751 O O . GLY A 1 92 ? 6.219 0.127 13.165 1.00 77.00 92 GLY A O 1
ATOM 752 N N . MET A 1 93 ? 4.449 0.938 12.049 1.00 80.62 93 MET A N 1
ATOM 753 C CA . MET A 1 93 ? 4.715 2.350 12.347 1.00 80.62 93 MET A CA 1
ATOM 754 C C . MET A 1 93 ? 3.420 3.102 12.657 1.00 80.62 93 MET A C 1
ATOM 756 O O . MET A 1 93 ? 2.439 2.956 11.935 1.00 80.62 93 MET A O 1
ATOM 760 N N . TYR A 1 94 ? 3.416 3.932 13.701 1.00 78.81 94 TYR A N 1
ATOM 761 C CA . TYR A 1 94 ? 2.256 4.761 14.047 1.00 78.81 94 TYR A CA 1
ATOM 762 C C . TYR A 1 94 ? 2.004 5.851 12.997 1.00 78.81 94 TYR A C 1
ATOM 764 O O . TYR A 1 94 ? 2.945 6.445 12.464 1.00 78.81 94 TYR A O 1
ATOM 772 N N . THR A 1 95 ? 0.732 6.140 12.710 1.00 72.50 95 THR A N 1
ATOM 773 C CA . THR A 1 95 ? 0.357 7.118 11.674 1.00 72.50 95 THR A CA 1
ATOM 774 C C . THR A 1 95 ? 0.636 8.565 12.053 1.00 72.50 95 THR A C 1
ATOM 776 O O . THR A 1 95 ? 0.694 9.402 11.158 1.00 72.50 95 THR A O 1
ATOM 779 N N . ASP A 1 96 ? 0.851 8.869 13.338 1.00 73.62 96 ASP A N 1
ATOM 780 C CA . ASP A 1 96 ? 1.130 10.230 13.830 1.00 73.62 96 ASP A CA 1
ATOM 781 C C . ASP A 1 96 ? 2.360 10.876 13.158 1.00 73.62 96 ASP A C 1
ATOM 783 O O . ASP A 1 96 ? 2.507 12.095 13.146 1.00 73.62 96 ASP A O 1
ATOM 787 N N . ILE A 1 97 ? 3.218 10.063 12.533 1.00 63.59 97 ILE A N 1
ATOM 788 C CA . ILE A 1 97 ? 4.377 10.500 11.746 1.00 63.59 97 ILE A CA 1
ATOM 789 C C . ILE A 1 97 ? 3.973 11.155 10.411 1.00 63.59 97 ILE A C 1
ATOM 791 O O . ILE A 1 97 ? 4.692 12.017 9.914 1.00 63.59 97 ILE A O 1
ATOM 795 N N . MET A 1 98 ? 2.833 10.779 9.826 1.00 65.25 98 MET A N 1
ATOM 796 C CA . MET A 1 98 ? 2.417 11.212 8.484 1.00 65.25 98 MET A CA 1
ATOM 797 C C . MET A 1 98 ? 1.642 12.539 8.466 1.00 65.25 98 MET A C 1
ATOM 799 O O . MET A 1 98 ? 1.171 12.914 7.398 1.00 65.25 98 MET A O 1
ATOM 803 N N . THR A 1 99 ? 1.479 13.206 9.621 1.00 70.12 99 THR A N 1
ATOM 804 C CA . THR A 1 99 ? 0.744 14.476 9.877 1.00 70.12 99 THR A CA 1
ATOM 805 C C . THR A 1 99 ? -0.720 14.557 9.405 1.00 70.12 99 THR A C 1
ATOM 807 O O . THR A 1 99 ? -1.457 15.430 9.861 1.00 70.12 99 THR A O 1
ATOM 810 N N . VAL A 1 100 ? -1.180 13.628 8.566 1.00 75.62 100 VAL A N 1
ATOM 811 C CA . VAL A 1 100 ? -2.534 13.525 8.015 1.00 75.62 100 VAL A CA 1
ATOM 812 C C . VAL A 1 100 ? -3.365 12.516 8.805 1.00 75.62 100 VAL A C 1
ATOM 814 O O . VAL A 1 100 ? -2.913 11.413 9.120 1.00 75.62 100 VAL A O 1
ATOM 817 N N . LYS A 1 101 ? -4.627 12.869 9.076 1.00 82.50 101 LYS A N 1
ATOM 818 C CA . LYS A 1 101 ? -5.585 11.989 9.754 1.00 82.50 101 LYS A CA 1
ATOM 819 C C . LYS A 1 101 ? -6.156 10.926 8.816 1.00 82.50 101 LYS A C 1
ATOM 821 O O . LYS A 1 101 ? -6.953 11.207 7.920 1.00 82.50 101 LYS A O 1
ATOM 826 N N . VAL A 1 102 ? -5.774 9.682 9.080 1.00 85.75 102 VAL A N 1
ATOM 827 C CA . VAL A 1 102 ? -6.293 8.472 8.418 1.00 85.75 102 VAL A CA 1
ATOM 828 C C . VAL A 1 102 ? -7.049 7.560 9.392 1.00 85.75 102 VAL A C 1
ATOM 830 O O . VAL A 1 102 ? -7.445 6.454 9.036 1.00 85.75 102 VAL A O 1
ATOM 833 N N . ASP A 1 103 ? -7.270 8.013 10.628 1.00 86.12 103 ASP A N 1
ATOM 834 C CA . ASP A 1 103 ? -7.888 7.226 11.696 1.00 86.12 103 ASP A CA 1
ATOM 835 C C . ASP A 1 103 ? -9.353 6.876 11.425 1.00 86.12 103 ASP A C 1
ATOM 837 O O . ASP A 1 103 ? -9.834 5.849 11.893 1.00 86.12 103 ASP A O 1
ATOM 841 N N . ASN A 1 104 ? -10.060 7.692 10.648 1.00 85.75 104 ASN A N 1
ATOM 842 C CA . ASN A 1 104 ? -11.444 7.445 10.254 1.00 85.75 104 ASN A CA 1
ATOM 843 C C . ASN A 1 104 ? -11.587 6.369 9.163 1.00 85.75 104 ASN A C 1
ATOM 845 O O . ASN A 1 104 ? -12.710 5.976 8.853 1.00 85.75 104 ASN A O 1
ATOM 849 N N . LEU A 1 105 ? -10.480 5.900 8.575 1.00 86.38 105 LEU A N 1
ATOM 850 C CA . LEU A 1 105 ? -10.489 4.861 7.541 1.00 86.38 105 LEU A CA 1
ATOM 851 C C . LEU A 1 105 ? -10.553 3.445 8.123 1.00 86.38 105 LEU A C 1
ATOM 853 O O . LEU A 1 105 ? -10.831 2.501 7.387 1.00 86.38 105 LEU A O 1
ATOM 857 N N . VAL A 1 106 ? -10.277 3.300 9.422 1.00 88.88 106 VAL A N 1
ATOM 858 C CA . VAL A 1 106 ? -10.155 2.015 10.114 1.00 88.88 106 VAL A CA 1
ATOM 859 C C . VAL A 1 106 ? -10.799 2.052 11.498 1.00 88.88 106 VAL A C 1
ATOM 861 O O . VAL A 1 106 ? -10.785 3.062 12.205 1.00 88.88 106 VAL A O 1
ATOM 864 N N . SER A 1 107 ? -11.336 0.915 11.915 1.00 89.75 107 SER A N 1
ATOM 865 C CA . SER A 1 107 ? -11.968 0.700 13.212 1.00 89.75 107 SER A CA 1
ATOM 866 C C . SER A 1 107 ? -11.407 -0.546 13.885 1.00 89.75 107 SER A C 1
ATOM 868 O O . SER A 1 107 ? -11.133 -1.554 13.236 1.00 89.75 107 SER A O 1
ATOM 870 N N . TRP A 1 108 ? -11.334 -0.538 15.220 1.00 91.44 108 TRP A N 1
ATOM 871 C CA . TRP A 1 108 ? -11.063 -1.766 15.969 1.00 91.44 108 TRP A CA 1
ATOM 872 C C . TRP A 1 108 ? -12.095 -2.862 15.662 1.00 91.44 108 TRP A C 1
ATOM 874 O O . TRP A 1 108 ? -11.774 -4.045 15.735 1.00 91.44 108 TRP A O 1
ATOM 884 N N . SER A 1 109 ? -13.333 -2.516 15.293 1.00 88.50 109 SER A N 1
ATOM 885 C CA . SER A 1 109 ? -14.362 -3.499 14.931 1.00 88.50 109 SER A CA 1
ATOM 886 C C . SER A 1 109 ? -14.112 -4.193 13.590 1.00 88.50 109 SER A C 1
ATOM 888 O O . SER A 1 109 ? -14.800 -5.170 13.299 1.00 88.50 109 SER A O 1
ATOM 890 N N . ASP A 1 110 ? -13.158 -3.725 12.781 1.00 85.88 110 ASP A N 1
ATOM 891 C CA . ASP A 1 110 ? -12.931 -4.284 11.452 1.00 85.88 110 ASP A CA 1
ATOM 892 C C . ASP A 1 110 ? -12.476 -5.751 11.548 1.00 85.88 110 ASP A C 1
ATOM 894 O O . ASP A 1 110 ? -11.632 -6.095 12.390 1.00 85.88 110 ASP A O 1
ATOM 898 N N . PRO A 1 111 ? -13.057 -6.653 10.736 1.00 86.69 111 PRO A N 1
ATOM 899 C CA . PRO A 1 111 ? -12.710 -8.072 10.766 1.00 86.69 111 PRO A CA 1
ATOM 900 C C . PRO A 1 111 ? -11.329 -8.344 10.154 1.00 86.69 111 PRO A C 1
ATOM 902 O O . PRO A 1 111 ? -10.688 -9.330 10.508 1.00 86.69 111 PRO A O 1
ATOM 905 N N . GLU A 1 112 ? -10.860 -7.459 9.273 1.00 90.12 112 GLU A N 1
ATOM 906 C CA . GLU A 1 112 ? -9.588 -7.541 8.556 1.00 90.12 112 GLU A CA 1
ATOM 907 C C . GLU A 1 112 ? -8.908 -6.163 8.505 1.00 90.12 112 GLU A C 1
ATOM 909 O O . GLU A 1 112 ? -9.599 -5.146 8.589 1.00 90.12 112 GLU A O 1
ATOM 914 N N . PRO A 1 113 ? -7.569 -6.107 8.366 1.00 92.69 113 PRO A N 1
ATOM 915 C CA . PRO A 1 113 ? -6.863 -4.843 8.199 1.00 92.69 113 PRO A CA 1
ATOM 916 C C . PRO A 1 113 ? -7.208 -4.204 6.848 1.00 92.69 113 PRO A C 1
ATOM 918 O O . PRO A 1 113 ? -7.450 -4.912 5.867 1.00 92.69 113 PRO A O 1
ATOM 921 N N . LEU A 1 114 ? -7.161 -2.874 6.765 1.00 91.44 114 LEU A N 1
ATOM 922 C CA . LEU A 1 114 ? -7.383 -2.168 5.504 1.00 91.44 114 LEU A CA 1
ATOM 923 C C . LEU A 1 114 ? -6.208 -2.413 4.551 1.00 91.44 114 LEU A C 1
ATOM 925 O O . LEU A 1 114 ? -5.066 -2.097 4.886 1.00 91.44 114 LEU A O 1
ATOM 929 N N . ASP A 1 115 ? -6.494 -2.926 3.354 1.00 91.44 115 ASP A N 1
ATOM 930 C CA . ASP A 1 115 ? -5.533 -3.006 2.250 1.00 91.44 115 ASP A CA 1
ATOM 931 C C . ASP A 1 115 ? -5.406 -1.630 1.588 1.00 91.44 115 ASP A C 1
ATOM 933 O O . ASP A 1 115 ? -6.293 -1.190 0.851 1.00 91.44 115 ASP A O 1
ATOM 937 N N . ILE A 1 116 ? -4.309 -0.928 1.859 1.00 88.56 116 ILE A N 1
ATOM 938 C CA . ILE A 1 116 ? -4.086 0.437 1.370 1.00 88.56 116 ILE A CA 1
ATOM 939 C C . ILE A 1 116 ? -3.952 0.449 -0.153 1.00 88.56 116 ILE A C 1
ATOM 941 O O . ILE A 1 116 ? -4.482 1.336 -0.822 1.00 88.56 116 ILE A O 1
ATOM 945 N N . VAL A 1 117 ? -3.260 -0.547 -0.710 1.00 84.38 117 VAL A N 1
ATOM 946 C CA . VAL A 1 117 ? -2.989 -0.630 -2.148 1.00 84.38 117 VAL A CA 1
ATOM 947 C C . VAL A 1 117 ? -4.292 -0.848 -2.898 1.00 84.38 117 VAL A C 1
ATOM 949 O O . VAL A 1 117 ? -4.572 -0.139 -3.866 1.00 84.38 117 VAL A O 1
ATOM 952 N N . GLN A 1 118 ? -5.110 -1.794 -2.439 1.00 78.94 118 GLN A N 1
ATOM 953 C CA . GLN A 1 118 ? -6.410 -2.042 -3.041 1.00 78.94 118 GLN A CA 1
ATOM 954 C C . GLN A 1 118 ? -7.349 -0.846 -2.851 1.00 78.94 118 GLN A C 1
ATOM 956 O O . GLN A 1 118 ? -8.003 -0.438 -3.805 1.00 78.94 118 GLN A O 1
ATOM 961 N N . THR A 1 119 ? -7.335 -0.206 -1.679 1.00 83.56 119 THR A N 1
ATOM 962 C CA . THR A 1 119 ? -8.152 0.987 -1.403 1.00 83.56 119 THR A CA 1
ATOM 963 C C . THR A 1 119 ? -7.838 2.135 -2.366 1.00 83.56 119 THR A C 1
ATOM 965 O O . THR A 1 119 ? -8.749 2.753 -2.919 1.00 83.56 119 THR A O 1
ATOM 968 N N . LEU A 1 120 ? -6.557 2.411 -2.621 1.00 77.19 120 LEU A N 1
ATOM 969 C CA . LEU A 1 120 ? -6.152 3.457 -3.559 1.00 77.19 120 LEU A CA 1
ATOM 970 C C . LEU A 1 120 ? -6.472 3.093 -5.024 1.00 77.19 120 LEU A C 1
ATOM 972 O O . LEU A 1 120 ? -6.866 3.971 -5.800 1.00 77.19 120 LEU A O 1
ATOM 976 N N . ARG A 1 121 ? -6.353 1.807 -5.402 1.00 74.69 121 ARG A N 1
ATOM 977 C CA . ARG A 1 121 ? -6.782 1.295 -6.721 1.00 74.69 121 ARG A CA 1
ATOM 978 C C . ARG A 1 121 ? -8.281 1.484 -6.930 1.00 74.69 121 ARG A C 1
ATOM 980 O O . ARG A 1 121 ? -8.686 2.039 -7.948 1.00 74.69 121 ARG A O 1
ATOM 987 N N . ASP A 1 122 ? -9.093 1.088 -5.954 1.00 66.12 122 ASP A N 1
ATOM 988 C CA . ASP A 1 122 ? -10.555 1.186 -6.013 1.00 66.12 122 ASP A CA 1
ATOM 989 C C . ASP A 1 122 ? -11.037 2.642 -6.039 1.00 66.12 122 ASP A C 1
ATOM 991 O O . ASP A 1 122 ? -12.060 2.961 -6.654 1.00 66.12 122 ASP A O 1
ATOM 995 N N . ALA A 1 123 ? -10.283 3.549 -5.412 1.00 63.81 123 ALA A N 1
ATOM 996 C CA . ALA A 1 123 ? -10.537 4.981 -5.478 1.00 63.81 123 ALA A CA 1
ATOM 997 C C . ALA A 1 123 ? -10.246 5.578 -6.867 1.00 63.81 123 ALA A C 1
ATOM 999 O O . ALA A 1 123 ? -10.753 6.656 -7.167 1.00 63.81 123 ALA A O 1
ATOM 1000 N N . GLY A 1 124 ? -9.466 4.904 -7.724 1.00 57.75 124 GLY A N 1
ATOM 1001 C CA . GLY A 1 124 ? -8.964 5.476 -8.979 1.00 57.75 124 GLY A CA 1
ATOM 1002 C C . GLY A 1 124 ? -8.030 6.669 -8.744 1.00 57.75 124 GLY A C 1
ATOM 1003 O O . GLY A 1 124 ? -7.931 7.551 -9.592 1.00 57.75 124 GLY A O 1
ATOM 1004 N N . ARG A 1 125 ? -7.418 6.733 -7.553 1.00 55.44 125 ARG A N 1
ATOM 1005 C CA . ARG A 1 125 ? -6.667 7.881 -7.018 1.00 55.44 125 ARG A CA 1
ATOM 1006 C C . ARG A 1 125 ? -5.279 7.484 -6.519 1.00 55.44 125 ARG A C 1
ATOM 1008 O O . ARG A 1 125 ? -4.701 8.148 -5.668 1.00 55.44 125 ARG A O 1
ATOM 1015 N N . LEU A 1 126 ? -4.707 6.416 -7.065 1.00 50.00 126 LEU A N 1
ATOM 1016 C CA . LEU A 1 126 ? -3.251 6.311 -7.107 1.00 50.00 126 LEU A CA 1
ATOM 1017 C C . LEU A 1 126 ? -2.746 7.423 -8.038 1.00 50.00 126 LEU A C 1
ATOM 1019 O O . LEU A 1 126 ? -2.571 7.205 -9.235 1.00 50.00 126 LEU A O 1
ATOM 1023 N N . GLU A 1 127 ? -2.619 8.643 -7.514 1.00 39.84 127 GLU A N 1
ATOM 1024 C CA . GLU A 1 127 ? -1.987 9.740 -8.236 1.00 39.84 127 GLU A CA 1
ATOM 1025 C C . GLU A 1 127 ? -0.524 9.370 -8.489 1.00 39.84 127 GLU A C 1
ATOM 1027 O O . GLU A 1 127 ? 0.240 9.135 -7.555 1.00 39.84 127 GLU A O 1
ATOM 1032 N N . GLY A 1 128 ? -0.148 9.277 -9.766 1.00 40.97 128 GLY A N 1
ATOM 1033 C CA . GLY A 1 128 ? 1.243 9.079 -10.169 1.00 40.97 128 GLY A CA 1
ATOM 1034 C C . GLY A 1 128 ? 1.827 7.726 -9.771 1.00 40.97 128 GLY A C 1
ATOM 1035 O O . GLY A 1 128 ? 2.877 7.653 -9.128 1.00 40.97 128 GLY A O 1
ATOM 1036 N N . GLY A 1 129 ? 1.145 6.662 -10.188 1.00 34.44 129 GLY A N 1
ATOM 1037 C CA . GLY A 1 129 ? 1.715 5.329 -10.271 1.00 34.44 129 GLY A CA 1
ATOM 1038 C C . GLY A 1 129 ? 0.940 4.316 -9.447 1.00 34.44 129 GLY A C 1
ATOM 1039 O O . GLY A 1 129 ? 1.248 4.047 -8.287 1.00 34.44 129 GLY A O 1
ATOM 1040 N N . GLY A 1 130 ? 0.069 3.570 -10.120 1.00 37.44 130 GLY A N 1
ATOM 1041 C CA . GLY A 1 130 ? 0.157 2.144 -9.880 1.00 37.44 130 GLY A CA 1
ATOM 1042 C C . GLY A 1 130 ? 1.613 1.683 -10.046 1.00 37.44 130 GLY A C 1
ATOM 1043 O O . GLY A 1 130 ? 2.479 2.326 -10.635 1.00 37.44 130 GLY A O 1
ATOM 1044 N N . MET A 1 131 ? 1.901 0.461 -9.676 1.00 40.09 131 MET A N 1
ATOM 1045 C CA . MET A 1 131 ? 2.136 -0.544 -10.720 1.00 40.09 131 MET A CA 1
ATOM 1046 C C . MET A 1 131 ? 1.399 -0.323 -12.081 1.00 40.09 131 MET A C 1
ATOM 1048 O O . MET A 1 131 ? 0.787 -1.261 -12.571 1.00 40.09 131 MET A O 1
ATOM 1052 N N . THR A 1 132 ? 1.379 0.878 -12.681 1.00 49.88 132 THR A N 1
ATOM 1053 C CA . THR A 1 132 ? 0.645 1.192 -13.924 1.00 49.88 132 THR A CA 1
ATOM 1054 C C . THR A 1 132 ? 1.513 1.757 -15.040 1.00 49.88 132 THR A C 1
ATOM 1056 O O . THR A 1 132 ? 1.032 1.770 -16.164 1.00 49.88 132 THR A O 1
ATOM 1059 N N . ASP A 1 133 ? 2.783 2.097 -14.797 1.00 55.88 133 ASP A N 1
ATOM 1060 C CA . ASP A 1 133 ? 3.742 2.318 -15.900 1.00 55.88 133 ASP A CA 1
ATOM 1061 C C . ASP A 1 133 ? 4.695 1.132 -16.094 1.00 55.88 133 ASP A C 1
ATOM 1063 O O . ASP A 1 133 ? 5.350 1.020 -17.128 1.00 55.88 133 ASP A O 1
ATOM 1067 N N . TRP A 1 134 ? 4.745 0.217 -15.119 1.00 68.31 134 TRP A N 1
ATOM 1068 C CA . TRP A 1 134 ? 5.505 -1.023 -15.225 1.00 68.31 134 TRP A CA 1
ATOM 1069 C C . TRP A 1 134 ? 4.764 -2.017 -16.114 1.00 68.31 134 TRP A C 1
ATOM 1071 O O . TRP A 1 134 ? 3.807 -2.669 -15.701 1.00 68.31 134 TRP A O 1
ATOM 1081 N N . ILE A 1 135 ? 5.235 -2.135 -17.341 1.00 78.75 135 ILE A N 1
ATOM 1082 C CA . ILE A 1 135 ? 4.741 -3.034 -18.370 1.00 78.75 135 ILE A CA 1
ATOM 1083 C C . ILE A 1 135 ? 5.443 -4.378 -18.189 1.00 78.75 135 ILE A C 1
ATOM 1085 O O . ILE A 1 135 ? 6.674 -4.442 -18.156 1.00 78.75 135 ILE A O 1
ATOM 1089 N N . SER A 1 136 ? 4.688 -5.471 -18.056 1.00 82.44 136 SER A N 1
ATOM 1090 C CA . SER A 1 136 ? 5.303 -6.799 -18.040 1.00 82.44 136 SER A CA 1
ATOM 1091 C C . SER A 1 136 ? 5.934 -7.089 -19.398 1.00 82.44 136 SER A C 1
ATOM 1093 O O . SER A 1 136 ? 5.301 -6.868 -20.430 1.00 82.44 136 SER A O 1
ATOM 1095 N N . ILE A 1 137 ? 7.130 -7.686 -19.415 1.00 84.00 137 ILE A N 1
ATOM 1096 C CA . ILE A 1 137 ? 7.750 -8.144 -20.673 1.00 84.00 137 ILE A CA 1
ATOM 1097 C C . ILE A 1 137 ? 6.902 -9.203 -21.398 1.00 84.00 137 ILE A C 1
ATOM 1099 O O . ILE A 1 137 ? 7.087 -9.440 -22.587 1.00 84.00 137 ILE A O 1
ATOM 1103 N N . LYS A 1 138 ? 5.957 -9.835 -20.686 1.00 83.62 138 LYS A N 1
ATOM 1104 C CA . LYS A 1 138 ? 4.980 -10.772 -21.256 1.00 83.62 138 LYS A CA 1
ATOM 1105 C C . LYS A 1 138 ? 3.838 -10.069 -21.986 1.00 83.62 138 LYS A C 1
ATOM 1107 O O . LYS A 1 138 ? 3.254 -10.667 -22.883 1.00 83.62 138 LYS A O 1
ATOM 1112 N N . ASP A 1 139 ? 3.527 -8.837 -21.596 1.00 78.75 139 ASP A N 1
ATOM 1113 C CA . ASP A 1 139 ? 2.453 -8.049 -22.199 1.00 78.75 139 ASP A CA 1
ATOM 1114 C C . ASP A 1 139 ? 2.982 -7.261 -23.399 1.00 78.75 139 ASP A C 1
ATOM 1116 O O . ASP A 1 139 ? 2.363 -7.239 -24.462 1.00 78.75 139 ASP A O 1
ATOM 1120 N N . ARG A 1 140 ? 4.141 -6.610 -23.234 1.00 88.19 140 ARG A N 1
ATOM 1121 C CA . ARG A 1 140 ? 4.804 -5.833 -24.284 1.00 88.19 140 ARG A CA 1
ATOM 1122 C C . ARG A 1 140 ? 6.285 -5.654 -23.959 1.00 88.19 140 ARG A C 1
ATOM 1124 O O . ARG A 1 140 ? 6.633 -5.323 -22.830 1.00 88.19 140 ARG A O 1
ATOM 1131 N N . LEU A 1 141 ? 7.139 -5.801 -24.965 1.00 90.00 141 LEU A N 1
ATOM 1132 C CA . LEU A 1 141 ? 8.568 -5.489 -24.875 1.00 90.00 141 LEU A CA 1
ATOM 1133 C C . LEU A 1 141 ? 8.824 -3.995 -25.155 1.00 90.00 141 LEU A C 1
ATOM 1135 O O . LEU A 1 141 ? 8.033 -3.386 -25.884 1.00 90.00 141 LEU A O 1
ATOM 1139 N N . PRO A 1 142 ? 9.881 -3.392 -24.581 1.00 89.62 142 PRO A N 1
ATOM 1140 C CA . PRO A 1 142 ? 10.328 -2.060 -24.986 1.00 89.62 142 PRO A CA 1
ATOM 1141 C C . PRO A 1 142 ? 10.835 -2.083 -26.432 1.00 89.62 142 PRO A C 1
ATOM 1143 O O . PRO A 1 142 ? 11.063 -3.149 -27.009 1.00 89.62 142 PRO A O 1
ATOM 1146 N N . GLU A 1 143 ? 11.015 -0.911 -27.034 1.00 91.12 143 GLU A N 1
ATOM 1147 C CA . GLU A 1 143 ? 11.694 -0.840 -28.325 1.00 91.12 143 GLU A CA 1
ATOM 1148 C C . GLU A 1 143 ? 13.170 -1.232 -28.166 1.00 91.12 143 GLU A C 1
ATOM 1150 O O . GLU A 1 143 ? 13.793 -1.015 -27.122 1.00 91.12 143 GLU A O 1
ATOM 1155 N N . VAL A 1 144 ? 13.738 -1.846 -29.204 1.00 91.88 144 VAL A N 1
ATOM 1156 C CA . VAL A 1 144 ? 15.162 -2.192 -29.201 1.00 91.88 144 VAL A CA 1
ATOM 1157 C C . VAL A 1 144 ? 15.973 -0.900 -29.087 1.00 91.88 144 VAL A C 1
ATOM 1159 O O . VAL A 1 144 ? 15.678 0.065 -29.791 1.00 91.88 144 VAL A O 1
ATOM 1162 N N . TRP A 1 145 ? 16.986 -0.890 -28.219 1.00 87.12 145 TRP A N 1
ATOM 1163 C CA . TRP A 1 145 ? 17.816 0.281 -27.894 1.00 87.12 145 TRP A CA 1
ATOM 1164 C C . TRP A 1 145 ? 17.087 1.430 -27.185 1.00 87.12 145 TRP A C 1
ATOM 1166 O O . TRP A 1 145 ? 17.639 2.521 -27.065 1.00 87.12 145 TRP A O 1
ATOM 1176 N N . GLN A 1 146 ? 15.864 1.211 -26.700 1.00 90.25 146 GLN A N 1
ATOM 1177 C CA . GLN A 1 146 ? 15.171 2.197 -25.881 1.00 90.25 146 GLN A CA 1
ATOM 1178 C C . GLN A 1 146 ? 15.693 2.164 -24.446 1.00 90.25 146 GLN A C 1
ATOM 1180 O O . GLN A 1 146 ? 15.598 1.132 -23.776 1.00 90.25 146 GLN A O 1
ATOM 1185 N N . ASP A 1 147 ? 16.160 3.311 -23.956 1.00 84.06 147 ASP A N 1
ATOM 1186 C CA . ASP A 1 147 ? 16.511 3.472 -22.549 1.00 84.06 147 ASP A CA 1
ATOM 1187 C C . ASP A 1 147 ? 15.250 3.455 -21.680 1.00 84.06 147 ASP A C 1
ATOM 1189 O O . ASP A 1 147 ? 14.318 4.253 -21.840 1.00 84.06 147 ASP A O 1
ATOM 1193 N N . VAL A 1 148 ? 15.220 2.501 -20.757 1.00 84.00 148 VAL A N 1
ATOM 1194 C CA . VAL A 1 148 ? 14.089 2.215 -19.881 1.00 84.00 148 VAL A CA 1
ATOM 1195 C C . VAL A 1 148 ? 14.583 1.849 -18.486 1.00 84.00 148 VAL A C 1
ATOM 1197 O O . VAL A 1 148 ? 15.747 1.508 -18.262 1.00 84.00 148 VAL A O 1
ATOM 1200 N N . LEU A 1 149 ? 13.672 1.875 -17.520 1.00 82.56 149 LEU A N 1
ATOM 1201 C CA . LEU A 1 149 ? 13.897 1.206 -16.247 1.00 82.56 149 LEU A CA 1
ATOM 1202 C C . LEU A 1 149 ? 13.443 -0.249 -16.363 1.00 82.56 149 LEU A C 1
ATOM 1204 O O . LEU A 1 149 ? 12.351 -0.520 -16.853 1.00 82.56 149 LEU A O 1
ATOM 1208 N N . LEU A 1 150 ? 14.258 -1.180 -15.877 1.00 78.88 150 LEU A N 1
ATOM 1209 C CA . LEU A 1 150 ? 14.065 -2.628 -15.923 1.00 78.88 150 LEU A CA 1
ATOM 1210 C C . LEU A 1 150 ? 14.009 -3.200 -14.505 1.00 78.88 150 LEU A C 1
ATOM 1212 O O . LEU A 1 150 ? 14.870 -2.909 -13.675 1.00 78.88 150 LEU A O 1
ATOM 1216 N N . VAL A 1 151 ? 13.046 -4.081 -14.232 1.00 75.19 151 VAL A N 1
ATOM 1217 C CA . VAL A 1 151 ? 12.998 -4.869 -12.991 1.00 75.19 151 VAL A CA 1
ATOM 1218 C C . VAL A 1 151 ? 13.656 -6.221 -13.218 1.00 75.19 151 VAL A C 1
ATOM 1220 O O . VAL A 1 151 ? 13.068 -7.084 -13.870 1.00 75.19 151 VAL A O 1
ATOM 1223 N N . CYS A 1 152 ? 14.821 -6.443 -12.612 1.00 72.94 152 CYS A N 1
ATOM 1224 C CA . CYS A 1 152 ? 15.551 -7.710 -12.641 1.00 72.94 152 CYS A CA 1
ATOM 1225 C C . CYS A 1 152 ? 15.814 -8.211 -11.215 1.00 72.94 152 CYS A C 1
ATOM 1227 O O . CYS A 1 152 ? 16.348 -7.479 -10.381 1.00 72.94 152 CYS A O 1
ATOM 1229 N N . ASN A 1 153 ? 15.428 -9.455 -10.906 1.00 73.25 153 ASN A N 1
ATOM 1230 C CA . ASN A 1 153 ? 15.596 -10.061 -9.571 1.00 73.25 153 ASN A CA 1
ATOM 1231 C C . ASN A 1 153 ? 15.072 -9.183 -8.407 1.00 73.25 153 ASN A C 1
ATOM 1233 O O . ASN A 1 153 ? 15.680 -9.115 -7.338 1.00 73.25 153 ASN A O 1
ATOM 1237 N N . GLY A 1 154 ? 13.960 -8.472 -8.623 1.00 60.09 154 GLY A N 1
ATOM 1238 C CA . GLY A 1 154 ? 13.362 -7.576 -7.625 1.00 60.09 154 GLY A CA 1
ATOM 1239 C C . GLY A 1 154 ? 14.109 -6.254 -7.403 1.00 60.09 154 GLY A C 1
ATOM 1240 O O . GLY A 1 154 ? 13.788 -5.535 -6.461 1.00 60.09 154 GLY A O 1
ATOM 1241 N N . LYS A 1 155 ? 15.091 -5.922 -8.249 1.00 63.78 155 LYS A N 1
ATOM 1242 C CA . LYS A 1 155 ? 15.817 -4.644 -8.254 1.00 63.78 155 LYS A CA 1
ATOM 1243 C C . LYS A 1 155 ? 15.555 -3.887 -9.551 1.00 63.78 155 LYS A C 1
ATOM 1245 O O . LYS A 1 155 ? 15.264 -4.504 -10.572 1.00 63.78 155 LYS A O 1
ATOM 1250 N N . VAL A 1 156 ? 15.687 -2.565 -9.498 1.00 75.69 156 VAL A N 1
ATOM 1251 C CA . VAL A 1 156 ? 15.533 -1.689 -10.663 1.00 75.69 156 VAL A CA 1
ATOM 1252 C C . VAL A 1 156 ? 16.903 -1.334 -11.229 1.00 75.69 156 VAL A C 1
ATOM 1254 O O . VAL A 1 156 ? 17.813 -0.979 -10.478 1.00 75.69 156 VAL A O 1
ATOM 1257 N N . TYR A 1 157 ? 17.027 -1.428 -12.546 1.00 76.88 157 TYR A N 1
ATOM 1258 C CA . TYR A 1 157 ? 18.198 -1.043 -13.321 1.00 76.88 157 TYR A CA 1
ATOM 1259 C C . TYR A 1 157 ? 17.769 -0.104 -14.441 1.00 76.88 157 TYR A C 1
ATOM 1261 O O . TYR A 1 157 ? 16.695 -0.271 -15.001 1.00 76.88 157 TYR A O 1
ATOM 1269 N N . GLU A 1 158 ? 18.614 0.852 -14.789 1.00 82.31 158 GLU A N 1
ATOM 1270 C CA . GLU A 1 158 ? 18.539 1.521 -16.087 1.00 82.31 158 GLU A CA 1
ATOM 1271 C C . GLU A 1 158 ? 19.188 0.612 -17.135 1.00 82.31 158 GLU A C 1
ATOM 1273 O O . GLU A 1 158 ? 20.237 0.016 -16.857 1.00 82.31 158 GLU A O 1
ATOM 1278 N N . GLY A 1 159 ? 18.565 0.470 -18.301 1.00 86.00 159 GLY A N 1
ATOM 1279 C CA . GLY A 1 159 ? 19.040 -0.416 -19.357 1.00 86.00 159 GLY A CA 1
ATOM 1280 C C . GLY A 1 159 ? 18.160 -0.401 -20.600 1.00 86.00 159 GLY A C 1
ATOM 1281 O O . GLY A 1 159 ? 17.217 0.381 -20.688 1.00 86.00 159 GLY A O 1
ATOM 1282 N N . CYS A 1 160 ? 18.448 -1.296 -21.541 1.00 86.69 160 CYS A N 1
ATOM 1283 C CA . CYS A 1 160 ? 17.693 -1.431 -22.783 1.00 86.69 160 CYS A CA 1
ATOM 1284 C C . CYS A 1 160 ? 17.588 -2.897 -23.232 1.00 86.69 160 CYS A C 1
ATOM 1286 O O . CYS A 1 160 ? 18.229 -3.787 -22.666 1.00 86.69 160 CYS A O 1
ATOM 1288 N N . MET A 1 161 ? 16.738 -3.142 -24.231 1.00 91.38 161 MET A N 1
ATOM 1289 C CA . MET A 1 161 ? 16.657 -4.424 -24.932 1.00 91.38 161 MET A CA 1
ATOM 1290 C C . MET A 1 161 ? 17.530 -4.389 -26.188 1.00 91.38 161 MET A C 1
ATOM 1292 O O . MET A 1 161 ? 17.466 -3.436 -26.968 1.00 91.38 161 MET A O 1
ATOM 1296 N N . MET A 1 162 ? 18.306 -5.445 -26.388 1.00 90.56 162 MET A N 1
ATOM 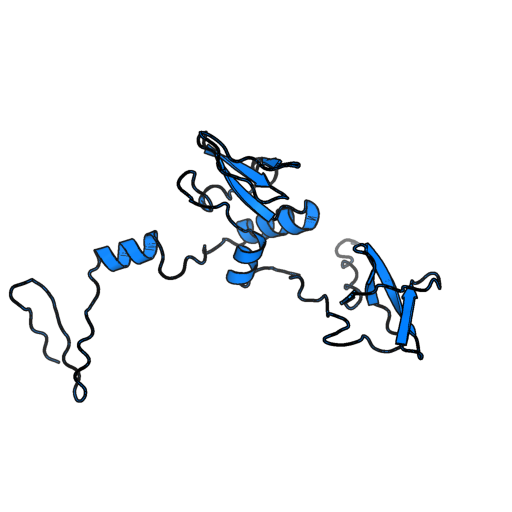1297 C CA . MET A 1 162 ? 19.249 -5.625 -27.486 1.00 90.56 162 MET A CA 1
ATOM 1298 C C . MET A 1 162 ? 18.568 -6.275 -28.705 1.00 90.56 162 MET A C 1
ATOM 1300 O O . MET A 1 162 ? 17.428 -6.739 -28.638 1.00 90.56 162 MET A O 1
ATOM 1304 N N . ASN A 1 163 ? 19.249 -6.297 -29.858 1.00 89.25 163 ASN A N 1
ATOM 1305 C CA . ASN A 1 163 ? 18.689 -6.825 -31.119 1.00 89.25 163 ASN A CA 1
ATOM 1306 C C . ASN A 1 163 ? 18.312 -8.318 -31.062 1.00 89.25 163 ASN A C 1
ATOM 1308 O O . ASN A 1 163 ? 17.484 -8.771 -31.850 1.00 89.25 163 ASN A O 1
ATOM 1312 N N . ASP A 1 164 ? 18.949 -9.085 -30.184 1.00 89.25 164 ASP A N 1
ATOM 1313 C CA . ASP A 1 164 ? 18.689 -10.508 -29.942 1.00 89.25 164 ASP A CA 1
ATOM 1314 C C . ASP A 1 164 ? 17.558 -10.752 -28.926 1.00 89.25 164 ASP A C 1
ATOM 1316 O O . ASP A 1 164 ? 17.129 -11.893 -28.755 1.00 89.25 164 ASP A O 1
ATOM 1320 N N . GLY A 1 165 ? 17.017 -9.688 -28.322 1.00 85.38 165 GLY A N 1
ATOM 1321 C CA . GLY A 1 165 ? 15.968 -9.749 -27.307 1.00 85.38 165 GLY A CA 1
ATOM 1322 C C . GLY A 1 165 ? 16.488 -9.898 -25.877 1.00 85.38 165 GLY A C 1
ATOM 1323 O O . GLY A 1 165 ? 15.669 -9.941 -24.956 1.00 85.38 165 GLY A O 1
ATOM 1324 N N . ASP A 1 166 ? 17.809 -9.944 -25.678 1.00 90.69 166 ASP A N 1
ATOM 1325 C CA . ASP A 1 166 ? 18.408 -9.902 -24.349 1.00 90.69 166 ASP A CA 1
ATOM 1326 C C . ASP A 1 166 ? 18.379 -8.476 -23.781 1.00 90.69 166 ASP A C 1
ATOM 1328 O O . ASP A 1 166 ? 18.145 -7.490 -24.485 1.00 90.69 166 ASP A O 1
ATOM 1332 N N . PHE A 1 167 ? 18.566 -8.361 -22.468 1.00 87.00 167 PHE A N 1
ATOM 1333 C CA . PHE A 1 167 ? 18.547 -7.082 -21.765 1.00 87.00 167 PHE A CA 1
ATOM 1334 C C . PHE A 1 167 ? 19.920 -6.777 -21.186 1.00 87.00 167 PHE A C 1
ATOM 1336 O O . PHE A 1 167 ? 20.505 -7.623 -20.516 1.00 87.00 167 PHE A O 1
ATOM 1343 N N . GLU A 1 168 ? 20.373 -5.538 -21.337 1.00 85.69 168 GLU A N 1
ATOM 1344 C CA . GLU A 1 168 ? 21.603 -5.041 -20.722 1.00 85.69 168 GLU A CA 1
ATOM 1345 C C . GLU A 1 168 ? 21.30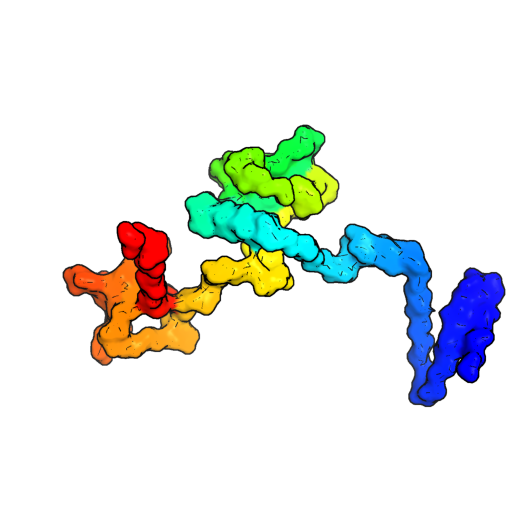0 -3.823 -19.850 1.00 85.69 168 GLU A C 1
ATOM 1347 O O . GLU A 1 168 ? 20.418 -3.019 -20.157 1.00 85.69 168 GLU A O 1
ATOM 1352 N N . ASN A 1 169 ? 22.029 -3.666 -18.744 1.00 77.44 169 ASN A N 1
ATOM 1353 C CA . ASN A 1 169 ? 21.994 -2.412 -17.991 1.00 77.44 169 ASN A CA 1
ATOM 1354 C C . ASN A 1 169 ? 22.888 -1.339 -18.637 1.00 77.44 169 ASN A C 1
ATOM 1356 O O . ASN A 1 169 ? 23.754 -1.641 -19.450 1.00 77.44 169 ASN A O 1
ATOM 1360 N N . ALA A 1 170 ? 22.765 -0.088 -18.190 1.00 73.62 170 ALA A N 1
ATOM 1361 C CA . ALA A 1 170 ? 23.554 1.049 -18.685 1.00 73.62 170 ALA A CA 1
ATOM 1362 C C . ALA A 1 170 ? 25.090 0.905 -18.527 1.00 73.62 170 ALA A C 1
ATOM 1364 O O . ALA A 1 170 ? 25.852 1.762 -18.969 1.00 73.62 170 ALA A O 1
ATOM 1365 N N . ARG A 1 171 ? 25.574 -0.158 -17.869 1.00 73.00 171 ARG A N 1
ATOM 1366 C CA . ARG A 1 171 ? 27.001 -0.490 -17.734 1.00 73.00 171 ARG A CA 1
ATOM 1367 C C . ARG A 1 171 ? 27.444 -1.633 -18.661 1.00 73.00 171 ARG A C 1
ATOM 1369 O O . ARG A 1 171 ? 28.596 -2.044 -18.550 1.00 73.00 171 ARG A O 1
ATOM 1376 N N . GLY A 1 172 ? 26.563 -2.137 -19.528 1.00 74.94 172 GLY A N 1
ATOM 1377 C CA . GLY A 1 172 ? 26.835 -3.239 -20.456 1.00 74.94 172 GLY A CA 1
ATOM 1378 C C . GLY A 1 172 ? 26.885 -4.614 -19.788 1.00 74.94 172 GLY A C 1
ATOM 1379 O O . GLY A 1 172 ? 27.645 -5.473 -20.221 1.00 74.94 172 GLY A O 1
ATOM 1380 N N . TYR A 1 173 ? 26.162 -4.808 -18.676 1.00 76.94 173 TYR A N 1
ATOM 1381 C CA . TYR A 1 173 ? 26.002 -6.136 -18.074 1.00 76.94 173 TYR A CA 1
ATOM 1382 C C . TYR A 1 173 ? 24.642 -6.733 -18.421 1.00 76.94 173 TYR A C 1
ATOM 1384 O O . TYR A 1 173 ? 23.613 -6.095 -18.171 1.00 76.94 173 TYR A O 1
ATOM 1392 N N . ASP A 1 174 ? 24.661 -7.991 -18.851 1.00 86.31 174 ASP A N 1
ATOM 1393 C CA . ASP A 1 174 ? 23.471 -8.781 -19.157 1.00 86.31 174 ASP A CA 1
ATOM 1394 C C . ASP A 1 174 ? 22.547 -8.955 -17.940 1.00 86.31 174 ASP A C 1
ATOM 1396 O O . ASP A 1 174 ? 22.976 -9.192 -16.801 1.00 86.31 174 ASP A O 1
ATOM 1400 N N . LEU A 1 175 ? 21.242 -8.895 -18.194 1.00 78.50 175 LEU A N 1
ATOM 1401 C CA . LEU A 1 175 ? 20.165 -9.073 -17.230 1.00 78.50 175 LEU A CA 1
ATOM 1402 C C . LEU A 1 175 ? 19.298 -10.272 -17.635 1.00 78.50 175 LEU A C 1
ATOM 1404 O O . LEU A 1 175 ? 18.487 -10.200 -18.549 1.00 78.50 175 LEU A O 1
ATOM 1408 N N . THR A 1 176 ? 19.404 -11.373 -16.893 1.00 81.88 176 THR A N 1
ATOM 1409 C CA . THR A 1 176 ? 18.783 -12.659 -17.268 1.00 81.88 176 THR A CA 1
ATOM 1410 C C . THR A 1 176 ? 17.373 -12.899 -16.711 1.00 81.88 176 THR A C 1
ATOM 1412 O O . THR A 1 176 ? 16.693 -13.815 -17.158 1.00 81.88 176 THR A O 1
ATOM 1415 N N . ASN A 1 177 ? 16.904 -12.088 -15.752 1.00 80.38 177 ASN A N 1
ATOM 1416 C CA . ASN A 1 177 ? 15.608 -12.256 -15.068 1.00 80.38 177 ASN A CA 1
ATOM 1417 C C . ASN A 1 177 ? 14.781 -10.961 -15.058 1.00 80.38 177 ASN A C 1
ATOM 1419 O O . ASN A 1 177 ? 14.234 -10.558 -14.023 1.00 80.38 177 ASN A O 1
ATOM 1423 N N . VAL A 1 178 ? 14.721 -10.279 -16.200 1.00 81.12 178 VAL A N 1
ATOM 1424 C CA . VAL A 1 178 ? 13.874 -9.095 -16.365 1.00 81.12 178 VAL A CA 1
ATOM 1425 C C . VAL A 1 178 ? 12.402 -9.509 -16.345 1.00 81.12 178 VAL A C 1
ATOM 1427 O O . VAL A 1 178 ? 12.011 -10.495 -16.960 1.00 81.12 178 VAL A O 1
ATOM 1430 N N . THR A 1 179 ? 11.570 -8.779 -15.603 1.00 78.38 179 THR A N 1
ATOM 1431 C CA . THR A 1 179 ? 10.137 -9.102 -15.453 1.00 78.38 179 THR A CA 1
ATOM 1432 C C . THR A 1 179 ? 9.212 -7.983 -15.914 1.00 78.38 179 THR A C 1
ATOM 1434 O O . THR A 1 179 ? 8.135 -8.259 -16.445 1.00 78.38 179 THR A O 1
ATOM 1437 N N . HIS A 1 180 ? 9.621 -6.731 -15.713 1.00 83.88 180 HIS A N 1
ATOM 1438 C CA . HIS A 1 180 ? 8.837 -5.542 -16.029 1.00 83.88 180 HIS A CA 1
ATOM 1439 C C . HIS A 1 180 ? 9.762 -4.415 -16.479 1.00 83.88 180 HIS A C 1
ATOM 1441 O O . HIS A 1 180 ? 10.927 -4.384 -16.075 1.00 83.88 180 HIS A O 1
ATOM 1447 N N . TRP A 1 181 ? 9.229 -3.479 -17.256 1.00 89.06 181 TRP A N 1
ATOM 1448 C CA . TRP A 1 181 ? 9.925 -2.263 -17.655 1.00 89.06 181 TRP A CA 1
ATOM 1449 C C . TRP A 1 181 ? 9.004 -1.045 -17.607 1.00 89.06 181 TRP A C 1
ATOM 1451 O O . TRP A 1 181 ? 7.788 -1.196 -17.640 1.00 89.06 181 TRP A O 1
ATOM 1461 N N . MET A 1 182 ? 9.570 0.155 -17.547 1.00 82.94 182 MET A N 1
ATOM 1462 C CA . MET A 1 182 ? 8.834 1.402 -17.769 1.00 82.94 182 MET A CA 1
ATOM 1463 C C . MET A 1 182 ? 9.717 2.415 -18.507 1.00 82.94 182 MET A C 1
ATOM 1465 O O . MET A 1 182 ? 10.942 2.339 -18.376 1.00 82.94 182 MET A O 1
ATOM 1469 N N . PRO A 1 183 ? 9.143 3.361 -19.273 1.00 82.00 183 PRO A N 1
ATOM 1470 C CA . PRO A 1 183 ? 9.920 4.468 -19.824 1.00 82.00 183 PRO A CA 1
ATOM 1471 C C . PRO A 1 183 ? 10.625 5.250 -18.708 1.00 82.00 183 PRO A C 1
ATOM 1473 O O . PRO A 1 183 ? 10.163 5.268 -17.562 1.00 82.00 183 PRO A O 1
ATOM 1476 N N . LEU A 1 184 ? 11.745 5.899 -19.038 1.00 76.44 184 LEU A N 1
ATOM 1477 C CA . LEU A 1 184 ? 12.421 6.781 -18.091 1.00 76.44 184 LEU A CA 1
ATOM 1478 C C . LEU A 1 184 ? 11.453 7.875 -17.604 1.00 76.44 184 LEU A C 1
ATOM 1480 O O . LEU A 1 184 ? 10.738 8.461 -18.422 1.00 76.44 184 LEU A O 1
ATOM 1484 N N . PRO A 1 185 ? 11.406 8.146 -16.288 1.00 69.50 185 PRO A N 1
ATOM 1485 C CA . PRO A 1 185 ? 10.580 9.218 -15.761 1.00 69.50 185 PRO A CA 1
ATOM 1486 C C . PRO A 1 185 ? 11.091 10.566 -16.270 1.00 69.50 185 PRO A C 1
ATOM 1488 O O . PRO A 1 185 ? 12.293 10.751 -16.475 1.00 69.50 185 PRO A O 1
ATOM 1491 N N . GLU A 1 186 ? 10.182 11.524 -16.431 1.00 66.12 186 GLU A N 1
ATOM 1492 C CA . GLU A 1 186 ? 10.586 12.896 -16.720 1.00 66.12 186 GLU A CA 1
ATOM 1493 C C . GLU A 1 186 ? 11.473 13.430 -15.579 1.00 66.12 186 GLU A C 1
ATOM 1495 O O . GLU A 1 186 ? 11.209 13.145 -14.401 1.00 66.12 186 GLU A O 1
ATOM 1500 N N . PRO A 1 187 ? 12.544 14.180 -15.896 1.00 64.00 187 PRO A N 1
ATOM 1501 C CA . PRO A 1 187 ? 13.368 14.801 -14.873 1.00 64.00 187 PRO A CA 1
ATOM 1502 C C . PRO A 1 187 ? 12.507 15.742 -14.012 1.00 64.00 187 PRO A C 1
ATOM 1504 O O . PRO A 1 187 ? 11.623 16.417 -14.543 1.00 64.00 187 PRO A O 1
ATOM 1507 N N . PRO A 1 188 ? 12.749 15.826 -12.691 1.00 56.09 188 PRO A N 1
ATOM 1508 C CA . PRO A 1 188 ? 12.056 16.795 -11.851 1.00 56.09 188 PRO A CA 1
ATOM 1509 C C . PRO A 1 188 ? 12.362 18.212 -12.363 1.00 56.09 188 PRO A C 1
ATOM 1511 O O . PRO A 1 188 ? 13.529 18.564 -12.536 1.00 56.09 188 PRO A O 1
ATOM 1514 N N . GLY A 1 189 ? 11.322 18.996 -12.657 1.00 52.31 189 GLY A N 1
ATOM 1515 C CA . GLY A 1 189 ? 11.458 20.318 -13.274 1.00 52.31 189 GLY A CA 1
ATOM 1516 C C . GLY A 1 189 ? 12.331 21.279 -12.460 1.00 52.31 189 GLY A C 1
ATOM 1517 O O . GLY A 1 189 ? 12.300 21.275 -11.230 1.00 52.31 189 GLY A O 1
ATOM 1518 N N . GLU A 1 190 ? 13.101 22.130 -13.147 1.00 56.59 190 GLU A N 1
ATOM 1519 C CA . GLU A 1 190 ? 13.824 23.248 -12.528 1.00 56.59 190 GLU A CA 1
ATOM 1520 C C . GLU A 1 190 ? 12.849 24.389 -12.164 1.00 56.59 190 GLU A C 1
ATOM 1522 O O . GLU A 1 190 ? 12.894 25.475 -12.735 1.00 56.59 190 GLU A O 1
ATOM 1527 N N . GLU A 1 191 ? 11.952 24.176 -11.202 1.00 52.75 191 GLU A N 1
ATOM 1528 C CA . GLU A 1 191 ? 11.260 25.289 -10.544 1.00 52.75 191 GLU A CA 1
ATOM 1529 C C . GLU A 1 191 ? 12.139 25.803 -9.396 1.00 52.75 191 GLU A C 1
ATOM 1531 O O . GLU A 1 191 ? 12.060 25.324 -8.267 1.00 52.75 191 GLU A O 1
ATOM 1536 N N . GLY A 1 192 ? 13.038 26.750 -9.693 1.00 49.38 192 GLY A N 1
ATOM 1537 C CA . GLY A 1 192 ? 13.820 27.426 -8.647 1.00 49.38 192 GLY A CA 1
ATOM 1538 C C . GLY A 1 192 ? 15.192 27.979 -9.034 1.00 49.38 192 GLY A C 1
ATOM 1539 O O . GLY A 1 192 ? 16.119 27.889 -8.230 1.00 49.38 192 GLY A O 1
ATOM 1540 N N . LYS A 1 193 ? 15.353 28.559 -10.226 1.00 39.47 193 LYS A N 1
ATOM 1541 C CA . LYS A 1 193 ? 16.440 29.517 -10.488 1.00 39.47 193 LYS A CA 1
ATOM 1542 C C . LYS A 1 193 ? 15.834 30.817 -11.000 1.00 39.47 193 LYS A C 1
ATOM 1544 O O . LYS A 1 193 ? 15.683 31.006 -12.203 1.00 39.47 193 LYS A O 1
ATOM 1549 N N . GLU A 1 194 ? 15.435 31.651 -10.048 1.00 38.31 194 GLU A N 1
ATOM 1550 C CA . GLU A 1 194 ? 15.378 33.104 -10.234 1.00 38.31 194 GLU A CA 1
ATOM 1551 C C . GLU A 1 194 ? 16.790 33.682 -10.053 1.00 38.31 194 GLU A C 1
ATOM 1553 O O . GLU A 1 194 ? 17.532 33.155 -9.186 1.00 38.31 194 GLU A O 1
#

Foldseek 3Di:
DDWDADPVGFIFDDDDDDPDGDGDDDPVSVVCCVVPDPDPLPPQDPLSLVLLLCCCPVVQFFWWEAWQVRWIKTDNDFWDDDPTGTDDPDDIDTSVVSVDDPSVVYDNPDPGTDGSLVSCVSNVRSPPDDVPQWAFVVRPFDPAPAFKWWQAPNDIATWGAHPVRWIAGPVGDTGDGTTTIGHDDDDDDPPDDD

pLDDT: mean 70.93, std 19.75, range [34.44, 94.44]

Sequence (194 aa):
MDYYLTDGGDMFLRYGTANKTVRMAHADEVIDAIIHGITRRPRLTEEQILALNAAVKWFGFKWLVKDKCESVCFWQNKPEKRENHWSAYGGGMYTDIMTVKVDNLVSWSDPEPLDIVQTLRDAGRLEGGGMTDWISIKDRLPEVWQDVLLVCNGKVYEGCMMNDGDFENARGYDLTNVTHWMPLPEPPGEEGKE

Radius of gyration: 25.2 Å; chains: 1; bounding box: 79×46×54 Å